Protein 4CN0 (pdb70)

Nearest PDB structures (foldseek):
  4cn0-assembly1_B  TM=1.011E+00  e=7.213E-15  Homo sapiens
  4cn0-assembly1_A  TM=1.003E+00  e=1.979E-12  Homo sapiens
  4cmz-assembly1_A  TM=9.171E-01  e=2.049E-07  Homo sapiens
  4cmz-assembly2_C-2  TM=9.035E-01  e=7.823E-07  Homo sapiens
  4cn0-assembly1_A  TM=1.012E+00  e=5.588E-14  Homo sapiens

B-factor: mean 56.83, std 22.35, range [27.18, 171.19]

Organism: Homo sapiens (NCBI:txid9606)

Foldseek 3Di:
DPPDDDDAFDDDDDADQWDWDDDDVGFIFTQDHDCVGCCCVRRVHDHGDTPPDDDDDPDPDDPVRVVVVCVVCVVDDDDDDDDDDDD/DDDDDFFDDDPDFDQWDWDDDDVDFIFIADHHPPGCCCVRGVHDGGDTDPDDDDDPDPDDPVVVVVVCVVCVVHDDDDDDDDDDDDDDPDDDD

Sequence (180 aa):
EATEVTLKTEVEAGASSGYSVTGGGDQGIFVKQVLKDSSAAKLFNLREGDQLLSTTVFFENIKYEDALKILQYSEPYKVQFKIRRQLPTEVTLKTEVEAGASGYSVTGGGDQGIFVKQVLKDSSAAKLFNLREGDQLLSTTTVFFENIKYEDALKILQYSSEPYKVQFKIRRQLPAPQDEEEWA

Radius of gyration: 18.06 Å; Cα contacts (8 Å, |Δi|>4): 455; chains: 2; bounding box: 42×46×64 Å

Structure (mmCIF, N/CA/C/O backbone):
data_4CN0
#
_entry.id   4CN0
#
_cell.length_a   81.730
_cell.length_b   81.730
_cell.length_c   65.310
_cell.angle_alpha   90.00
_cell.angle_beta   90.00
_cell.angle_gamma   120.00
#
_symmetry.space_group_name_H-M   'P 31 2 1'
#
loop_
_entity.id
_entity.type
_entity.pdbx_description
1 polymer 'PROTEIN AHNAK2'
2 non-polymer 'TETRAETHYLENE GLYCOL'
3 non-polymer 'POTASSIUM ION'
4 water water
#
loop_
_atom_site.group_PDB
_atom_site.id
_atom_site.type_symbol
_atom_site.label_atom_id
_atom_site.label_alt_id
_atom_site.label_comp_id
_atom_site.label_asym_id
_atom_site.label_entity_id
_atom_site.label_seq_id
_atom_site.pdbx_PDB_ins_code
_atom_site.Cartn_x
_atom_site.Cartn_y
_atom_site.Cartn_z
_atom_site.occupancy
_atom_site.B_iso_or_equiv
_atom_site.auth_seq_id
_atom_site.auth_comp_id
_atom_site.auth_asym_id
_atom_site.auth_atom_id
_atom_site.pdbx_PDB_model_num
ATOM 1 N N . GLU A 1 3 ? 29.041 -1.023 -19.605 1.00 125.61 109 GLU A N 1
ATOM 2 C CA . GLU A 1 3 ? 29.177 -0.765 -18.177 1.00 115.79 109 GLU A CA 1
ATOM 3 C C . GLU A 1 3 ? 30.596 -1.048 -17.700 1.00 109.64 109 GLU A C 1
ATOM 4 O O . GLU A 1 3 ? 30.816 -1.303 -16.516 1.00 110.94 109 GLU A O 1
ATOM 15 N N . ALA A 1 4 ? 31.559 -0.992 -18.616 1.00 114.5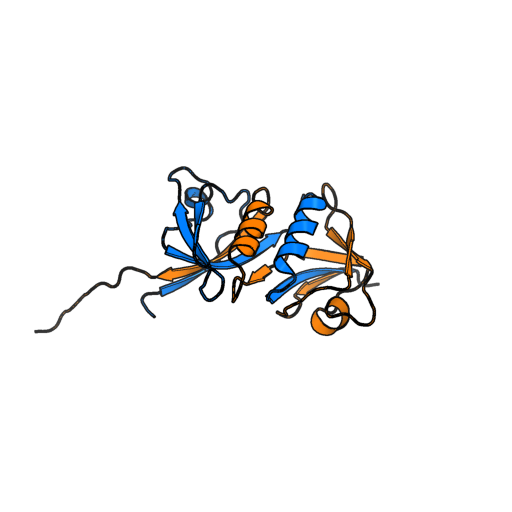4 110 ALA A N 1
ATOM 16 C CA . ALA A 1 4 ? 32.923 -1.395 -18.302 1.00 101.48 110 ALA A CA 1
ATOM 17 C C . ALA A 1 4 ? 33.922 -0.955 -19.388 1.00 97.80 110 ALA A C 1
ATOM 18 O O . ALA A 1 4 ? 33.518 -0.670 -20.514 1.00 117.71 110 ALA A O 1
ATOM 25 N N . THR A 1 5 ? 35.211 -0.865 -19.049 1.00 81.36 111 THR A N 1
ATOM 26 C CA . THR A 1 5 ? 35.662 -1.000 -17.663 1.00 76.71 111 THR A CA 1
ATOM 27 C C . THR A 1 5 ? 35.321 0.307 -16.951 1.00 73.20 111 THR A C 1
ATOM 28 O O . THR A 1 5 ? 35.432 1.390 -17.523 1.00 67.93 111 THR A O 1
ATOM 39 N N . GLU A 1 6 ? 34.869 0.175 -15.709 1.00 61.71 112 GLU A N 1
ATOM 40 C CA . GLU A 1 6 ? 34.245 1.266 -14.978 1.00 52.42 112 GLU A CA 1
ATOM 41 C C . GLU A 1 6 ? 34.564 1.115 -13.508 1.00 49.68 112 GLU A C 1
ATOM 42 O O . GLU A 1 6 ? 34.428 0.028 -12.973 1.00 47.75 112 GLU A O 1
ATOM 54 N N . VAL A 1 7 ? 34.971 2.191 -12.849 1.00 46.55 113 VAL A N 1
ATOM 55 C CA . VAL A 1 7 ? 35.279 2.103 -11.430 1.00 48.73 113 VAL A CA 1
ATOM 56 C C . VAL A 1 7 ? 34.416 3.086 -10.640 1.00 48.55 113 VAL A C 1
ATOM 57 O O . VAL A 1 7 ? 34.140 4.190 -11.091 1.00 41.49 113 VAL A O 1
ATOM 70 N N . THR A 1 8 ? 33.943 2.637 -9.486 1.00 46.06 114 THR A N 1
ATOM 71 C CA . THR A 1 8 ? 33.219 3.492 -8.557 1.00 46.65 114 THR A CA 1
ATOM 72 C C . THR A 1 8 ? 34.048 3.610 -7.289 1.00 51.79 114 THR A C 1
ATOM 73 O O . THR A 1 8 ? 34.312 2.612 -6.631 1.00 51.35 114 THR A O 1
ATOM 84 N N . LEU A 1 9 ? 34.467 4.828 -6.958 1.00 49.12 115 LEU A N 1
ATOM 85 C CA . LEU A 1 9 ? 35.380 5.041 -5.840 1.00 52.66 115 LEU A CA 1
ATOM 86 C C . LEU A 1 9 ? 34.999 6.252 -5.008 1.00 45.35 115 LEU A C 1
ATOM 87 O O . LEU A 1 9 ? 34.234 7.097 -5.453 1.00 40.76 115 LEU A O 1
ATOM 103 N N . LYS A 1 10 ? 35.551 6.338 -3.804 1.00 45.69 116 LYS A N 1
ATOM 104 C CA . LYS A 1 10 ? 35.459 7.561 -3.023 1.00 40.87 116 LYS A CA 1
ATOM 105 C C . LYS A 1 10 ? 36.812 8.260 -3.010 1.00 47.03 116 LYS A C 1
ATOM 106 O O . LYS A 1 10 ? 37.852 7.617 -2.941 1.00 45.94 116 LYS A O 1
ATOM 125 N N . THR A 1 11 ? 36.796 9.583 -3.099 1.00 42.38 117 THR A N 1
ATOM 126 C CA . THR A 1 11 ? 38.014 10.370 -2.933 1.00 40.31 117 THR A CA 1
ATOM 127 C C . THR A 1 11 ? 38.463 10.331 -1.488 1.00 42.13 117 THR A C 1
ATOM 128 O O . THR A 1 11 ? 37.731 9.853 -0.613 1.00 39.78 117 THR A O 1
ATOM 139 N N . GLU A 1 12 ? 39.660 10.845 -1.225 1.00 36.22 118 GLU A N 1
ATOM 140 C CA . GLU A 1 12 ? 40.063 11.127 0.139 1.00 38.01 118 GLU A CA 1
ATOM 141 C C . GLU A 1 12 ? 39.163 12.228 0.665 1.00 34.06 118 GLU A C 1
ATOM 142 O O . GLU A 1 12 ? 38.498 12.908 -0.111 1.00 35.81 118 GLU A O 1
ATOM 154 N N . VAL A 1 13 ? 39.146 12.404 1.985 1.00 35.22 119 VAL A N 1
ATOM 155 C CA . VAL A 1 13 ? 38.533 13.570 2.582 1.00 34.84 119 VAL A CA 1
ATOM 156 C C . VAL A 1 13 ? 39.544 14.700 2.524 1.00 35.59 119 VAL A C 1
ATOM 157 O O . VAL A 1 13 ? 40.624 14.605 3.126 1.00 36.39 119 VAL A O 1
ATOM 170 N N . GLU A 1 14 ? 39.208 15.740 1.771 1.00 34.00 120 GLU A N 1
ATOM 171 C CA . GLU A 1 14 ? 40.087 16.887 1.583 1.00 31.72 120 GLU A CA 1
ATOM 172 C C . GLU A 1 14 ? 39.244 18.134 1.595 1.00 31.11 120 GLU A C 1
ATOM 173 O O . GLU A 1 14 ? 38.027 18.062 1.423 1.00 35.32 120 GLU A O 1
ATOM 185 N N . ALA A 1 15 ? 39.886 19.280 1.790 1.00 32.12 121 ALA A N 1
ATOM 186 C CA . ALA A 1 15 ? 39.196 20.547 1.827 1.00 32.57 121 ALA A CA 1
ATOM 187 C C . ALA A 1 15 ? 39.444 21.366 0.575 1.00 32.35 121 ALA A C 1
ATOM 188 O O . ALA A 1 15 ? 40.437 21.165 -0.110 1.00 32.98 121 ALA A O 1
ATOM 195 N N . GLY A 1 16 ? 38.530 22.275 0.272 1.00 31.93 122 GLY A N 1
ATOM 196 C CA . GLY A 1 16 ? 38.804 23.269 -0.739 1.00 34.25 122 GLY A CA 1
ATOM 197 C C . GLY A 1 16 ? 38.694 22.784 -2.173 1.00 34.88 122 GLY A C 1
ATOM 198 O O . GLY A 1 16 ? 39.490 23.217 -2.999 1.00 35.03 122 GLY A O 1
ATOM 202 N N . ALA A 1 17 ? 37.727 21.917 -2.477 1.00 30.70 123 ALA A N 1
ATOM 203 C CA . ALA A 1 17 ? 37.518 21.458 -3.858 1.00 28.94 123 ALA A CA 1
ATOM 204 C C . ALA A 1 17 ? 37.107 22.624 -4.754 1.00 30.03 123 ALA A C 1
ATOM 205 O O . ALA A 1 17 ? 36.04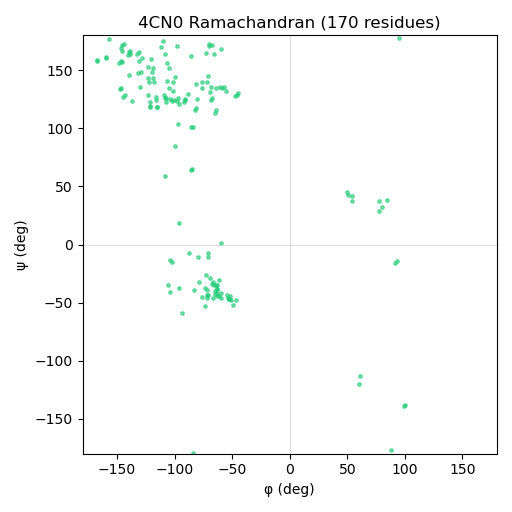8 23.210 -4.576 1.00 33.13 123 ALA A O 1
ATOM 212 N N . SER A 1 18 ? 37.942 22.952 -5.733 1.00 33.55 124 SER A N 1
ATOM 213 C CA A SER A 1 18 ? 37.646 24.041 -6.649 0.75 30.11 124 SER A CA 1
ATOM 214 C CA B SER A 1 18 ? 37.677 24.062 -6.629 0.25 30.68 124 SER A CA 1
ATOM 215 C C . SER A 1 18 ? 38.457 23.908 -7.943 1.00 32.03 124 SER A C 1
ATOM 216 O O . SER A 1 18 ? 39.318 23.045 -8.053 1.00 32.32 124 SER A O 1
ATOM 231 N N . GLY A 1 19 ? 38.151 24.751 -8.920 1.00 32.11 125 GLY A N 1
ATOM 232 C CA . GLY A 1 19 ? 38.844 24.720 -10.208 1.00 31.56 125 GLY A CA 1
ATOM 233 C C . GLY A 1 19 ? 38.326 23.633 -11.139 1.00 33.51 125 GLY A C 1
ATOM 234 O O . GLY A 1 19 ? 39.088 23.056 -11.919 1.00 34.34 125 GLY A O 1
ATOM 238 N N . TYR A 1 20 ? 37.027 23.341 -11.039 1.00 32.07 126 TYR A N 1
ATOM 239 C CA . TYR A 1 20 ? 36.386 22.356 -11.903 1.00 29.63 126 TYR A CA 1
ATOM 240 C C . TYR A 1 20 ? 34.966 22.811 -12.189 1.00 32.24 126 TYR A C 1
ATOM 241 O O . TYR A 1 20 ? 34.383 23.630 -11.442 1.00 28.98 126 TYR A O 1
ATOM 259 N N . SER A 1 21 ? 34.424 22.313 -13.293 1.00 28.84 127 SER A N 1
ATOM 260 C CA . SER A 1 21 ? 33.068 22.604 -13.699 1.00 30.00 127 SER A CA 1
ATOM 261 C C . SER A 1 21 ? 32.299 21.308 -13.790 1.00 30.16 127 SER A C 1
ATOM 262 O O . SER A 1 21 ? 32.883 20.226 -13.881 1.00 30.79 127 SER A O 1
ATOM 270 N N . VAL A 1 22 ? 30.983 21.423 -13.738 1.00 28.50 128 VAL A N 1
ATOM 271 C CA . VAL A 1 22 ? 30.115 20.275 -13.854 1.00 31.86 128 VAL A CA 1
ATOM 272 C C . VAL A 1 22 ? 29.057 20.517 -14.915 1.00 34.92 128 VAL A C 1
ATOM 273 O O . VAL A 1 22 ? 28.782 21.653 -15.320 1.00 31.99 128 VAL A O 1
ATOM 286 N N . THR A 1 23 ? 28.474 19.427 -15.386 1.00 33.05 129 THR A N 1
ATOM 287 C CA . THR A 1 23 ? 27.418 19.496 -16.366 1.00 32.52 129 THR A CA 1
ATOM 288 C C . THR A 1 23 ? 26.428 18.367 -16.102 1.00 38.97 129 THR A C 1
ATOM 289 O O . THR A 1 23 ? 26.675 17.512 -15.262 1.00 39.19 129 THR A O 1
ATOM 300 N N . GLY A 1 24 ? 25.302 18.382 -16.802 1.00 35.33 130 GLY A N 1
ATOM 301 C CA . GLY A 1 24 ? 24.318 17.326 -16.689 1.00 36.94 130 GLY A CA 1
ATOM 302 C C . GLY A 1 24 ? 23.191 17.738 -15.778 1.00 43.17 130 GLY A C 1
ATOM 303 O O . GLY A 1 24 ? 22.710 18.873 -15.829 1.00 42.53 130 GLY A O 1
ATOM 307 N N . GLY A 1 25 ? 22.757 16.801 -14.949 1.00 40.45 131 GLY A N 1
ATOM 308 C CA . GLY A 1 25 ? 21.740 17.079 -13.960 1.00 39.65 131 GLY A CA 1
ATOM 309 C C . GLY A 1 25 ? 20.338 16.883 -14.491 1.00 51.84 131 GLY A C 1
ATOM 310 O O . GLY A 1 25 ? 20.132 16.479 -15.643 1.00 49.62 131 GLY A O 1
ATOM 314 N N . GLY A 1 26 ? 19.368 17.183 -13.635 1.00 58.75 132 GLY A N 1
ATOM 315 C CA . GLY A 1 26 ? 17.975 16.971 -13.960 1.00 63.37 132 GLY A CA 1
ATOM 316 C C . GLY A 1 26 ? 17.719 15.502 -14.211 1.00 62.94 132 GLY A C 1
ATOM 317 O O . GLY A 1 26 ? 17.821 14.674 -13.313 1.00 63.33 132 GLY A O 1
ATOM 321 N N . ASP A 1 27 ? 17.394 15.169 -15.449 1.00 56.74 133 ASP A N 1
ATOM 322 C CA . ASP A 1 27 ? 17.126 13.784 -15.797 1.00 64.74 133 ASP A CA 1
ATOM 323 C C . ASP A 1 27 ? 18.433 13.000 -15.987 1.00 63.94 133 ASP A C 1
ATOM 324 O O . ASP A 1 27 ? 18.418 11.773 -16.054 1.00 65.99 133 ASP A O 1
ATOM 333 N N . GLN A 1 28 ? 19.559 13.712 -16.037 1.00 59.91 134 GLN A N 1
ATOM 334 C CA . GLN A 1 28 ? 20.877 13.083 -16.128 1.00 51.81 134 GLN A CA 1
ATOM 335 C C . GLN A 1 28 ? 21.672 13.215 -14.830 1.00 48.19 134 GLN A C 1
ATOM 336 O O . GLN A 1 28 ? 21.372 14.050 -13.975 1.00 50.98 134 GLN A O 1
ATOM 350 N N . GLY A 1 29 ? 22.710 12.395 -14.718 1.00 44.74 135 GLY A N 1
ATOM 351 C CA . GLY A 1 29 ? 23.640 12.475 -13.611 1.00 42.72 135 GLY A CA 1
ATOM 352 C C . GLY A 1 29 ? 24.449 13.751 -13.671 1.00 41.54 135 GLY A C 1
ATOM 353 O O . GLY A 1 29 ? 24.393 14.492 -14.657 1.00 42.28 135 GLY A O 1
ATOM 357 N N . ILE A 1 30 ? 25.205 14.011 -12.612 1.00 37.10 136 ILE A N 1
ATOM 358 C CA . ILE A 1 30 ? 26.092 15.163 -12.564 1.00 40.27 136 ILE A CA 1
ATOM 359 C C . ILE A 1 30 ? 27.503 14.708 -12.937 1.00 40.37 136 ILE A C 1
ATOM 360 O O . ILE A 1 30 ? 28.038 13.771 -12.343 1.00 39.68 136 ILE A O 1
ATOM 376 N N . PHE A 1 31 ? 28.091 15.372 -13.929 1.00 36.41 137 PHE A N 1
ATOM 377 C CA . PHE A 1 31 ? 29.408 15.004 -14.444 1.00 35.18 137 PHE A CA 1
ATOM 378 C C . PHE A 1 31 ? 30.396 16.156 -14.380 1.00 34.59 137 PHE A C 1
ATOM 379 O O . PHE A 1 31 ? 30.030 17.306 -14.602 1.00 35.87 137 PHE A O 1
ATOM 396 N N . VAL A 1 32 ? 31.649 15.834 -14.074 1.00 33.83 138 VAL A N 1
ATOM 397 C CA . VAL A 1 32 ? 32.751 16.781 -14.193 1.00 33.62 138 VAL A CA 1
ATOM 398 C C . VAL A 1 32 ? 32.984 17.075 -15.681 1.00 34.73 138 VAL A C 1
ATOM 399 O O . VAL A 1 32 ? 33.179 16.160 -16.485 1.00 35.27 138 VAL A O 1
ATOM 412 N N . LYS A 1 33 ? 32.934 18.354 -16.040 1.00 31.48 139 LYS A N 1
ATOM 413 C CA . LYS A 1 33 ? 33.086 18.794 -17.414 1.00 31.78 139 LYS A CA 1
ATOM 414 C C . LYS A 1 33 ? 34.539 19.144 -17.714 1.00 32.17 139 LYS A C 1
ATOM 415 O O . LYS A 1 33 ? 35.151 18.538 -18.608 1.00 35.56 139 LYS A O 1
ATOM 434 N N . GLN A 1 34 ? 35.086 20.102 -16.968 1.00 31.26 140 GLN A N 1
ATOM 435 C CA . GLN A 1 34 ? 36.503 20.444 -17.048 1.00 29.65 140 GLN A CA 1
ATOM 436 C C . GLN A 1 34 ? 37.174 20.518 -15.685 1.00 34.03 140 GLN A C 1
ATOM 437 O O . GLN A 1 34 ? 36.524 20.731 -14.668 1.00 30.32 140 GLN A O 1
ATOM 451 N N . VAL A 1 35 ? 38.493 20.358 -15.699 1.00 33.84 141 VAL A N 1
ATOM 452 C CA . VAL A 1 35 ? 39.319 20.479 -14.494 1.00 34.09 141 VAL A CA 1
ATOM 453 C C . VAL A 1 35 ? 40.559 21.271 -14.836 1.00 36.77 141 VAL A C 1
ATOM 454 O O . VAL A 1 35 ? 41.299 20.901 -15.758 1.00 35.08 141 VAL A O 1
ATOM 467 N N . LEU A 1 36 ? 40.802 22.364 -14.117 1.00 32.35 142 LEU A N 1
ATOM 468 C CA . LEU A 1 36 ? 42.029 23.138 -14.284 1.00 31.89 142 LEU A CA 1
ATOM 469 C C . LEU A 1 36 ? 43.227 22.356 -13.790 1.00 35.16 142 LEU A C 1
ATOM 470 O O . LEU A 1 36 ? 43.190 21.742 -12.715 1.00 33.79 142 LEU A O 1
ATOM 486 N N . LYS A 1 37 ? 44.291 22.380 -14.581 1.00 34.30 143 LYS A N 1
ATOM 487 C CA . LYS A 1 37 ? 45.461 21.562 -14.316 1.00 38.51 143 LYS A CA 1
ATOM 488 C C . LYS A 1 37 ? 46.017 21.769 -12.911 1.00 40.43 143 LYS A C 1
ATOM 489 O O . LYS A 1 37 ? 46.374 20.806 -12.251 1.00 42.28 143 LYS A O 1
ATOM 508 N N . ASP A 1 38 ? 46.112 23.006 -12.445 1.00 37.41 144 ASP A N 1
ATOM 509 C CA . ASP A 1 38 ? 46.817 23.212 -11.172 1.00 46.34 144 ASP A CA 1
ATOM 510 C C . ASP A 1 38 ? 45.863 23.268 -9.972 1.00 45.20 144 ASP A C 1
ATOM 511 O O . ASP A 1 38 ? 46.243 23.721 -8.887 1.00 43.13 144 ASP A O 1
ATOM 520 N N . SER A 1 39 ? 44.649 22.767 -10.160 1.00 34.49 145 SER A N 1
ATOM 521 C CA . SER A 1 39 ? 43.575 22.960 -9.179 1.00 34.51 145 SER A CA 1
ATOM 522 C C . SER A 1 39 ? 43.594 21.914 -8.079 1.00 34.35 145 SER A C 1
ATOM 523 O O . SER A 1 39 ? 44.205 20.848 -8.211 1.00 33.90 145 SER A O 1
ATOM 531 N N . SER A 1 40 ? 42.915 22.215 -6.974 1.00 32.52 146 SER A N 1
ATOM 532 C CA . SER A 1 40 ? 42.762 21.240 -5.909 1.00 35.44 146 SER A CA 1
ATOM 533 C C . SER A 1 40 ? 41.958 20.058 -6.424 1.00 30.33 146 SER A C 1
ATOM 534 O O . SER A 1 40 ? 42.173 18.914 -6.026 1.00 33.92 146 SER A O 1
ATOM 542 N N . ALA A 1 41 ? 41.015 20.348 -7.302 1.00 31.33 147 ALA A N 1
ATOM 543 C CA . ALA A 1 41 ? 40.210 19.303 -7.917 1.00 31.18 147 ALA A CA 1
ATOM 544 C C . ALA A 1 41 ? 41.112 18.242 -8.543 1.00 36.25 147 ALA A C 1
ATOM 545 O O . ALA A 1 41 ? 40.898 17.051 -8.349 1.00 36.93 147 ALA A O 1
ATOM 552 N N . ALA A 1 42 ? 42.113 18.693 -9.290 1.00 33.38 148 ALA A N 1
ATOM 553 C CA . ALA A 1 42 ? 43.064 17.800 -9.958 1.00 38.00 148 ALA A CA 1
ATOM 554 C C . ALA A 1 42 ? 44.042 17.173 -8.966 1.00 43.51 148 ALA A C 1
ATOM 555 O O . ALA A 1 42 ? 44.203 15.953 -8.913 1.00 42.02 148 ALA A O 1
ATOM 562 N N . LYS A 1 43 ? 44.691 18.023 -8.182 1.00 36.18 149 LYS A N 1
ATOM 563 C CA . LYS A 1 43 ? 45.831 17.591 -7.378 1.00 41.08 149 LYS A CA 1
ATOM 564 C C . LYS A 1 43 ? 45.455 16.840 -6.096 1.00 46.14 149 LYS A C 1
ATOM 565 O O . LYS A 1 43 ? 46.192 15.948 -5.673 1.00 47.64 149 LYS A O 1
ATOM 584 N N . LEU A 1 44 ? 44.325 17.182 -5.478 1.00 39.68 150 LEU A N 1
ATOM 585 C CA . LEU A 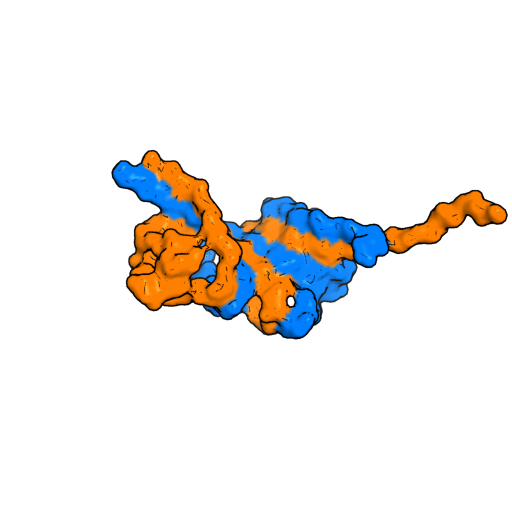1 44 ? 43.932 16.554 -4.200 1.00 40.62 150 LEU A CA 1
ATOM 586 C C . LEU A 1 44 ? 42.796 15.543 -4.329 1.00 40.16 150 LEU A C 1
ATOM 587 O O . LEU A 1 44 ? 42.769 14.540 -3.611 1.00 43.13 150 LEU A O 1
ATOM 603 N N . PHE A 1 45 ? 41.855 15.803 -5.233 1.00 38.12 151 PHE A N 1
ATOM 604 C CA . PHE A 1 45 ? 40.701 14.930 -5.393 1.00 34.21 151 PHE A CA 1
ATOM 605 C C . PHE A 1 45 ? 40.806 14.001 -6.605 1.00 39.77 151 PHE A C 1
ATOM 606 O O . PHE A 1 45 ? 40.048 13.038 -6.703 1.00 40.47 151 PHE A O 1
ATOM 623 N N . ASN A 1 46 ? 41.739 14.299 -7.515 1.00 34.88 152 ASN A N 1
ATOM 624 C CA . ASN A 1 46 ? 41.892 13.574 -8.773 1.00 37.77 152 ASN A CA 1
ATOM 625 C C . ASN A 1 46 ? 40.557 13.453 -9.487 1.00 39.00 152 ASN A C 1
ATOM 626 O O . ASN A 1 46 ? 40.192 12.390 -9.987 1.00 44.23 152 ASN A O 1
ATOM 637 N N . LEU A 1 47 ? 39.824 14.554 -9.531 1.00 36.71 153 LEU A N 1
ATOM 638 C CA . LEU A 1 47 ? 38.653 14.627 -10.391 1.00 36.46 153 LEU A CA 1
ATOM 639 C C . LEU A 1 47 ? 39.141 14.702 -11.828 1.00 39.41 153 LEU A C 1
ATOM 640 O O . LEU A 1 47 ? 40.137 15.375 -12.126 1.00 40.86 153 LEU A O 1
ATOM 656 N N . ARG A 1 48 ? 38.446 14.000 -12.716 1.00 36.12 154 ARG A N 1
ATOM 657 C CA . ARG A 1 48 ? 38.806 13.970 -14.127 1.00 35.37 154 ARG A CA 1
ATOM 658 C C . ARG A 1 48 ? 37.604 14.278 -14.997 1.00 31.43 154 ARG A C 1
ATOM 659 O O . ARG A 1 48 ? 36.474 13.963 -14.611 1.00 34.59 154 ARG A O 1
ATOM 680 N N . GLU A 1 49 ? 37.850 14.912 -16.147 1.00 36.20 155 GLU A N 1
ATOM 681 C CA . GLU A 1 49 ? 36.810 15.120 -17.151 1.00 37.23 155 GLU A CA 1
ATOM 682 C C . GLU A 1 49 ? 36.029 13.842 -17.358 1.00 39.03 155 GLU A C 1
ATOM 683 O O . GLU A 1 49 ? 36.612 12.766 -17.551 1.00 40.23 155 GLU A O 1
ATOM 695 N N . GLY A 1 50 ? 34.708 13.949 -17.284 1.00 42.60 156 GLY A N 1
ATOM 696 C CA . GLY A 1 50 ? 33.847 12.809 -17.520 1.00 40.98 156 GLY A CA 1
ATOM 697 C C . GLY A 1 50 ? 33.442 12.015 -16.303 1.00 41.99 156 GLY A C 1
ATOM 698 O O . GLY A 1 50 ? 32.530 11.205 -16.388 1.00 39.31 156 GLY A O 1
ATOM 702 N N . ASP A 1 51 ? 34.109 12.230 -15.173 1.00 35.40 157 ASP A N 1
ATOM 703 C CA . ASP A 1 51 ? 33.714 11.591 -13.918 1.00 37.55 157 ASP A CA 1
ATOM 704 C C . ASP A 1 51 ? 32.272 11.920 -13.574 1.00 38.50 157 ASP A C 1
ATOM 705 O O . ASP A 1 51 ? 31.859 13.075 -13.705 1.00 38.80 157 ASP A O 1
ATOM 714 N N . GLN A 1 52 ? 31.504 10.921 -13.148 1.00 34.61 158 GLN A N 1
ATOM 715 C CA . GLN A 1 52 ? 30.178 11.177 -12.582 1.00 35.76 158 GLN A CA 1
ATOM 716 C C . GLN A 1 52 ? 30.301 11.350 -11.079 1.00 33.39 158 GLN A C 1
ATOM 717 O O . GLN A 1 52 ? 30.860 10.489 -10.393 1.00 38.96 158 GLN A O 1
ATOM 731 N N . LEU A 1 53 ? 29.807 12.478 -10.572 1.00 34.57 159 LEU A N 1
ATOM 732 C CA . LEU A 1 53 ? 29.725 12.703 -9.135 1.00 33.24 159 LEU A CA 1
ATOM 733 C C . LEU A 1 53 ? 28.443 12.043 -8.638 1.00 34.37 159 LEU A C 1
ATOM 734 O O . LEU A 1 53 ? 27.340 12.569 -8.826 1.00 36.04 159 LEU A O 1
ATOM 750 N N . LEU A 1 54 ? 28.580 10.869 -8.042 1.00 36.93 160 LEU A N 1
ATOM 751 C CA . LEU A 1 54 ? 27.416 10.157 -7.519 1.00 40.55 160 LEU A CA 1
ATOM 752 C C . LEU A 1 54 ? 26.885 10.818 -6.249 1.00 41.42 160 LEU A C 1
ATOM 753 O O . LEU A 1 54 ? 25.670 10.899 -6.029 1.00 37.24 160 LEU A O 1
ATOM 769 N N . SER A 1 55 ? 27.804 11.297 -5.422 1.00 35.77 161 SER A N 1
ATOM 770 C CA . SER A 1 55 ? 27.445 11.958 -4.188 1.00 33.38 161 SER A CA 1
ATOM 771 C C . SER A 1 55 ? 28.582 12.838 -3.688 1.00 36.74 161 SER A C 1
ATOM 772 O O . SER A 1 55 ? 29.737 12.682 -4.089 1.00 34.42 161 SER A O 1
ATOM 780 N N . THR A 1 56 ? 28.231 13.770 -2.810 1.00 35.31 162 THR A N 1
ATOM 781 C CA . THR A 1 56 ? 29.218 14.516 -2.057 1.00 30.99 162 THR A CA 1
ATOM 782 C C . THR A 1 56 ? 28.836 14.473 -0.599 1.00 35.82 162 THR A C 1
ATOM 783 O O . THR A 1 56 ? 27.667 14.627 -0.258 1.00 35.31 162 THR A O 1
ATOM 794 N N . THR A 1 57 ? 29.836 14.231 0.239 1.00 35.31 163 THR A N 1
ATOM 795 C CA . THR A 1 57 ? 29.692 14.291 1.671 1.00 30.49 163 THR A CA 1
ATOM 796 C C . THR A 1 57 ? 30.400 15.545 2.147 1.00 38.21 163 THR A C 1
ATOM 797 O O . THR A 1 57 ? 31.585 15.721 1.878 1.00 37.72 163 THR A O 1
ATOM 808 N N . VAL A 1 58 ? 29.666 16.410 2.837 1.00 35.67 164 VAL A N 1
ATOM 809 C CA . VAL A 1 58 ? 30.216 17.639 3.379 1.00 33.36 164 VAL A CA 1
ATOM 810 C C . VAL A 1 58 ? 30.338 17.491 4.876 1.00 34.93 164 VAL A C 1
ATOM 811 O O . VAL A 1 58 ? 29.367 17.154 5.539 1.00 33.72 164 VAL A O 1
ATOM 824 N N . PHE A 1 59 ? 31.535 17.730 5.404 1.00 35.17 165 PHE A N 1
ATOM 825 C CA . PHE A 1 59 ? 31.775 17.615 6.842 1.00 37.29 165 PHE A CA 1
ATOM 826 C C . PHE A 1 59 ? 31.547 18.952 7.519 1.00 30.99 165 PHE A C 1
ATOM 827 O O . PHE A 1 59 ? 32.130 19.955 7.120 1.00 32.96 165 PHE A O 1
ATOM 844 N N . PHE A 1 60 ? 30.661 18.961 8.515 1.00 33.33 166 PHE A N 1
ATOM 845 C CA . PHE A 1 60 ? 30.257 20.200 9.184 1.00 32.96 166 PHE A CA 1
ATOM 846 C C . PHE A 1 60 ? 31.251 20.518 10.301 1.00 36.12 166 PHE A C 1
ATOM 847 O O . PHE A 1 60 ? 30.925 20.532 11.496 1.00 36.81 166 PHE A O 1
ATOM 864 N N . GLU A 1 61 ? 32.479 20.769 9.875 1.00 33.26 167 GLU A N 1
ATOM 865 C CA . GLU A 1 61 ? 33.603 21.035 10.765 1.00 34.84 167 GLU A CA 1
ATOM 866 C C . GLU A 1 61 ? 34.157 22.406 10.415 1.00 37.83 167 GLU A C 1
ATOM 867 O O . GLU A 1 61 ? 34.509 22.657 9.261 1.00 36.90 167 GLU A O 1
ATOM 879 N N . ASN A 1 62 ? 34.203 23.299 11.396 1.00 34.33 168 ASN A N 1
ATOM 880 C CA . ASN A 1 62 ? 34.604 24.681 11.164 1.00 37.11 168 ASN A CA 1
ATOM 881 C C . ASN A 1 62 ? 33.824 25.305 9.995 1.00 35.74 168 ASN A C 1
ATOM 882 O O . ASN A 1 62 ? 34.394 26.027 9.169 1.00 38.95 168 ASN A O 1
ATOM 893 N N . ILE A 1 63 ? 32.522 25.035 9.950 1.00 37.17 169 ILE A N 1
ATOM 894 C CA . ILE A 1 63 ? 31.692 25.486 8.834 1.00 40.05 169 ILE A CA 1
ATOM 895 C C . ILE A 1 63 ? 30.851 26.665 9.295 1.00 46.55 169 ILE A C 1
ATOM 896 O O . ILE A 1 63 ? 30.298 26.651 10.397 1.00 41.83 169 ILE A O 1
ATOM 912 N N . LYS A 1 64 ? 30.797 27.703 8.465 1.00 43.06 170 LYS A N 1
ATOM 913 C CA . LYS A 1 64 ? 29.913 28.837 8.731 1.00 44.01 170 LYS A CA 1
ATOM 914 C C . LYS A 1 64 ? 28.485 28.355 8.762 1.00 38.65 170 LYS A C 1
ATOM 915 O O . LYS A 1 64 ? 28.066 27.566 7.909 1.00 40.13 170 LYS A O 1
ATOM 934 N N . TYR A 1 65 ? 27.735 28.826 9.752 1.00 39.46 171 TYR A N 1
ATOM 935 C CA . TYR A 1 65 ? 26.331 28.463 9.884 1.00 38.89 171 TYR A CA 1
ATOM 936 C C . TYR A 1 65 ? 25.580 28.681 8.574 1.00 39.37 171 TYR A C 1
ATOM 937 O O . TYR A 1 65 ? 24.851 27.812 8.105 1.00 41.81 171 TYR A O 1
ATOM 955 N N . GLU A 1 66 ? 25.784 29.843 7.973 1.00 42.45 172 GLU A N 1
ATOM 956 C CA . GLU A 1 66 ? 25.056 30.207 6.767 1.00 43.04 172 GLU A CA 1
ATOM 957 C C . GLU A 1 66 ? 25.353 29.263 5.592 1.00 40.76 172 GLU A C 1
ATOM 958 O O . GLU A 1 66 ? 24.469 28.979 4.779 1.00 41.13 172 GLU A O 1
ATOM 970 N N . ASP A 1 67 ? 26.586 28.781 5.521 1.00 41.19 173 ASP A N 1
ATOM 971 C CA . ASP A 1 67 ? 26.998 27.852 4.478 1.00 35.81 173 ASP A CA 1
ATOM 972 C C . ASP A 1 67 ? 26.376 26.477 4.721 1.00 40.31 173 ASP A C 1
ATOM 973 O O . ASP A 1 67 ? 25.861 25.862 3.796 1.00 37.76 173 ASP A O 1
ATOM 982 N N . ALA A 1 68 ? 26.395 26.011 5.971 1.00 38.17 174 ALA A N 1
ATOM 983 C CA . ALA A 1 68 ? 25.757 24.748 6.315 1.00 38.64 174 ALA A CA 1
ATOM 984 C C . ALA A 1 68 ? 24.272 24.818 5.999 1.00 37.31 174 ALA A C 1
ATOM 985 O O . ALA A 1 68 ? 23.693 23.883 5.449 1.00 40.76 174 ALA A O 1
ATOM 992 N N . LEU A 1 69 ? 23.663 25.950 6.320 1.00 42.26 175 LEU A N 1
ATOM 993 C CA . LEU A 1 69 ? 22.239 26.129 6.136 1.00 41.44 175 LEU A CA 1
ATOM 994 C C . LEU A 1 69 ? 21.882 26.037 4.645 1.00 39.16 175 LEU A C 1
ATOM 995 O O . LEU A 1 69 ? 20.942 25.356 4.264 1.00 42.62 175 LEU A O 1
ATOM 1011 N N . LYS A 1 70 ? 22.674 26.692 3.810 1.00 40.76 176 LYS A N 1
ATOM 1012 C CA . LYS A 1 70 ? 22.408 26.717 2.379 1.00 40.25 176 LYS A CA 1
ATOM 1013 C C . LYS A 1 70 ? 22.609 25.332 1.775 1.00 39.02 176 LYS A C 1
ATOM 1014 O O . LYS A 1 70 ? 21.897 24.932 0.864 1.00 42.64 176 LYS A O 1
ATOM 1033 N N . ILE A 1 71 ? 23.559 24.576 2.305 1.00 36.00 177 ILE A N 1
ATOM 1034 C CA . ILE A 1 71 ? 23.745 23.213 1.834 1.00 36.82 177 ILE A CA 1
ATOM 1035 C C . ILE A 1 71 ? 22.513 22.361 2.164 1.00 42.03 177 ILE A C 1
ATOM 1036 O O . ILE A 1 71 ? 22.039 21.594 1.328 1.00 40.54 177 ILE A O 1
ATOM 1052 N N . LEU A 1 72 ? 21.976 22.513 3.368 1.00 36.62 178 LEU A N 1
ATOM 1053 C CA . LEU A 1 72 ? 20.768 21.786 3.752 1.00 37.48 178 LEU A CA 1
ATOM 1054 C C . LEU A 1 72 ? 19.568 22.221 2.905 1.00 42.11 178 LEU A C 1
ATOM 1055 O O . LEU A 1 72 ? 18.756 21.397 2.478 1.00 47.83 178 LEU A O 1
ATOM 1071 N N . GLN A 1 73 ? 19.470 23.516 2.639 1.00 41.11 179 GLN A N 1
ATOM 1072 C CA . GLN A 1 73 ? 18.351 24.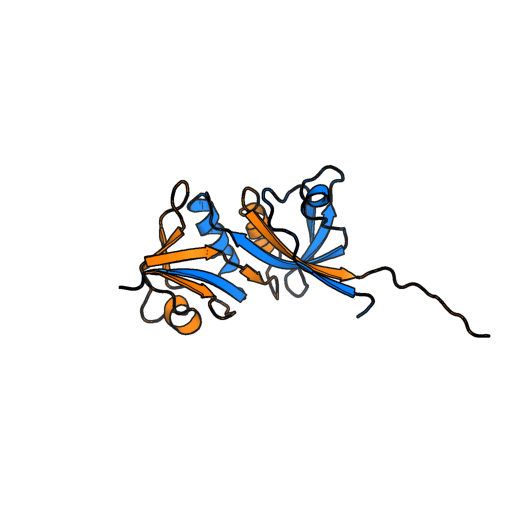046 1.875 1.00 42.01 179 GLN A CA 1
ATOM 1073 C C . GLN A 1 73 ? 18.365 23.556 0.417 1.00 45.30 179 GLN A C 1
ATOM 1074 O O . GLN A 1 73 ? 17.341 23.084 -0.100 1.00 46.30 179 GLN A O 1
ATOM 1088 N N . TYR A 1 74 ? 19.521 23.616 -0.230 1.00 42.54 180 TYR A N 1
ATOM 1089 C CA . TYR A 1 74 ? 19.621 23.213 -1.630 1.00 43.30 180 TYR A CA 1
ATOM 1090 C C . TYR A 1 74 ? 19.531 21.698 -1.798 1.00 49.26 180 TYR A C 1
ATOM 1091 O O . TYR A 1 74 ? 19.092 21.218 -2.845 1.00 46.53 180 TYR A O 1
ATOM 1109 N N . SER A 1 75 ? 19.905 20.941 -0.769 1.00 44.51 181 SER A N 1
ATOM 1110 C CA . SER A 1 75 ? 19.811 19.485 -0.837 1.00 41.80 181 SER A CA 1
ATOM 1111 C C . SER A 1 75 ? 18.441 18.952 -0.408 1.00 45.27 181 SER A C 1
ATOM 1112 O O . SER A 1 75 ? 18.169 17.754 -0.536 1.00 47.29 181 SER A O 1
ATOM 1120 N N . GLU A 1 76 ? 17.582 19.837 0.095 1.00 45.19 182 GLU A N 1
ATOM 1121 C CA . GLU A 1 76 ? 16.362 19.419 0.776 1.00 48.82 182 GLU A CA 1
ATOM 1122 C C . GLU A 1 76 ? 15.492 18.464 -0.053 1.00 50.90 182 GLU A C 1
ATOM 1123 O O . GLU A 1 76 ? 15.041 17.454 0.467 1.00 47.34 182 GLU A O 1
ATOM 1135 N N . PRO A 1 77 ? 15.265 18.757 -1.348 1.00 50.29 183 PRO A N 1
ATOM 1136 C CA . PRO A 1 77 ? 14.369 17.882 -2.116 1.00 54.70 183 PRO A CA 1
ATOM 1137 C C . PRO A 1 77 ? 14.926 16.493 -2.435 1.00 53.43 183 PRO A C 1
ATOM 1138 O O . PRO A 1 77 ? 14.167 15.634 -2.874 1.00 56.38 183 PRO A O 1
ATOM 1149 N N . TYR A 1 78 ? 16.216 16.267 -2.204 1.00 45.95 184 TYR A N 1
ATOM 1150 C CA . TYR A 1 78 ? 16.887 15.092 -2.747 1.00 49.86 184 TYR A CA 1
ATOM 1151 C C . TYR A 1 78 ? 17.268 14.067 -1.682 1.00 49.69 184 TYR A C 1
ATOM 1152 O O . TYR A 1 78 ? 17.096 14.318 -0.493 1.00 49.35 184 TYR A O 1
ATOM 1170 N N . LYS A 1 79 ? 17.790 12.916 -2.110 1.00 47.63 185 LYS A N 1
ATOM 1171 C CA . LYS A 1 79 ? 18.202 11.883 -1.166 1.00 51.25 185 LYS A CA 1
ATOM 1172 C C . LYS A 1 79 ? 19.425 12.365 -0.400 1.00 44.16 185 LYS A C 1
ATOM 1173 O O . LYS A 1 79 ? 20.383 12.860 -0.997 1.00 42.96 185 LYS A O 1
ATOM 1192 N N . VAL A 1 80 ? 19.377 12.241 0.922 1.00 47.15 186 VAL A N 1
ATOM 1193 C CA . VAL A 1 80 ? 20.527 12.588 1.745 1.00 41.04 186 VAL A CA 1
ATOM 1194 C C . VAL A 1 80 ? 20.707 11.565 2.862 1.00 43.24 186 VAL A C 1
ATOM 1195 O O . VAL A 1 80 ? 19.837 10.733 3.114 1.00 44.02 186 VAL A O 1
ATOM 1208 N N . GLN A 1 81 ? 21.873 11.620 3.491 1.00 41.63 187 GLN A N 1
ATOM 1209 C CA . GLN A 1 81 ? 22.185 10.794 4.646 1.00 43.55 187 GLN A CA 1
ATOM 1210 C C . GLN A 1 81 ? 23.020 11.621 5.612 1.00 41.51 187 GLN A C 1
ATOM 1211 O O . GLN A 1 81 ? 24.006 12.235 5.220 1.00 40.90 187 GLN A O 1
ATOM 1225 N N . PHE A 1 82 ? 22.600 11.655 6.868 1.00 37.98 188 PHE A N 1
ATOM 1226 C CA . PHE A 1 82 ? 23.308 12.386 7.903 1.00 42.57 188 PHE A CA 1
ATOM 1227 C C . PHE A 1 82 ? 24.138 11.431 8.750 1.00 46.62 188 PHE A C 1
ATOM 1228 O O . PHE A 1 82 ? 23.689 10.330 9.078 1.00 44.79 188 PHE A O 1
ATOM 1245 N N . LYS A 1 83 ? 25.348 11.858 9.101 1.00 41.12 189 LYS A N 1
ATOM 1246 C CA . LYS A 1 83 ? 26.091 11.236 10.195 1.00 40.88 189 LYS A CA 1
ATOM 1247 C C . LYS A 1 83 ? 25.946 12.124 11.415 1.00 46.36 189 LYS A C 1
ATOM 1248 O O . LYS A 1 83 ? 26.249 13.321 11.358 1.00 39.96 189 LYS A O 1
ATOM 1267 N N . ILE A 1 84 ? 25.461 11.551 12.510 1.00 41.23 190 ILE A N 1
ATOM 1268 C CA . ILE A 1 84 ? 25.145 12.338 13.692 1.00 44.62 190 ILE A CA 1
ATOM 1269 C C . ILE A 1 84 ? 25.889 11.839 14.921 1.00 46.10 190 ILE A C 1
ATOM 1270 O O . ILE A 1 84 ? 26.252 10.668 15.016 1.00 47.24 190 ILE A O 1
ATOM 1286 N N . ARG A 1 85 ? 26.127 12.754 15.847 1.00 45.25 191 ARG A N 1
ATOM 1287 C CA . ARG A 1 85 ? 26.674 12.406 17.146 1.00 43.72 191 ARG A CA 1
ATOM 1288 C C . ARG A 1 85 ? 25.625 12.764 18.181 1.00 44.51 191 ARG A C 1
ATOM 1289 O O . ARG A 1 85 ? 25.146 13.904 18.239 1.00 42.97 191 ARG A O 1
ATOM 1310 N N . ARG A 1 86 ? 25.253 11.769 18.980 1.00 49.92 192 ARG A N 1
ATOM 1311 C CA . ARG A 1 86 ? 24.149 11.883 19.924 1.00 46.33 192 ARG A CA 1
ATOM 1312 C C . ARG A 1 86 ? 24.622 11.574 21.337 1.00 57.01 192 ARG A C 1
ATOM 1313 O O . ARG A 1 86 ? 25.256 10.546 21.567 1.00 51.82 192 ARG A O 1
ATOM 1334 N N . GLN A 1 87 ? 24.328 12.475 22.274 1.00 49.81 193 GLN A N 1
ATOM 1335 C CA . GLN A 1 87 ? 24.689 12.271 23.678 1.00 60.13 193 GLN A CA 1
ATOM 1336 C C . GLN A 1 87 ? 23.741 11.275 24.324 1.00 68.63 193 GLN A C 1
ATOM 1337 O O . GLN A 1 87 ? 22.522 11.361 24.145 1.00 67.48 193 GLN A O 1
ATOM 1351 N N . LEU A 1 88 ? 24.311 10.334 25.072 1.00 77.84 194 LEU A N 1
ATOM 1352 C CA . LEU A 1 88 ? 23.541 9.360 25.836 1.00 88.02 194 LEU A CA 1
ATOM 1353 C C . LEU A 1 88 ? 23.385 9.846 27.282 1.00 95.01 194 LEU A C 1
ATOM 1354 O O . LEU A 1 88 ? 24.385 10.075 27.964 1.00 90.37 194 LEU A O 1
ATOM 1370 N N . PRO A 1 89 ? 22.132 10.020 27.751 1.00 101.89 195 PRO A N 1
ATOM 1371 C CA . PRO A 1 89 ? 21.931 10.519 29.113 1.00 105.29 195 PRO A CA 1
ATOM 1372 C C . PRO A 1 89 ? 21.811 9.397 30.140 1.00 100.68 195 PRO A C 1
ATOM 1373 O O . PRO A 1 89 ? 22.679 8.525 30.191 1.00 100.16 195 PRO A O 1
ATOM 1384 N N . THR B 1 5 ? 27.997 7.596 26.994 1.00 87.31 111 THR B N 1
ATOM 1385 C CA . THR B 1 5 ? 28.312 9.019 27.040 1.00 80.48 111 THR B CA 1
ATOM 1386 C C . THR B 1 5 ? 27.902 9.718 25.751 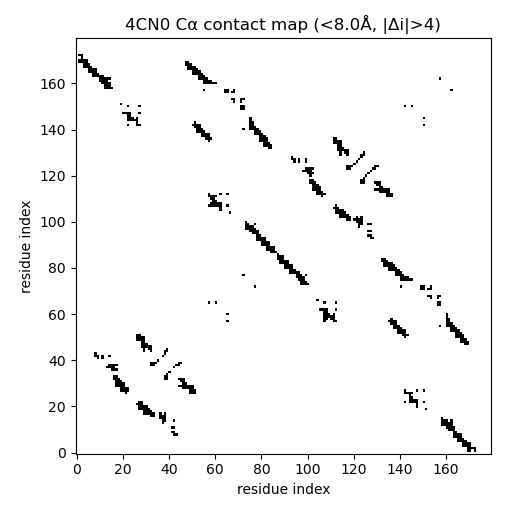1.00 79.00 111 THR B C 1
ATOM 1387 O O . THR B 1 5 ? 27.347 10.812 25.787 1.00 66.84 111 THR B O 1
ATOM 1397 N N . GLU B 1 6 ? 28.192 9.080 24.621 1.00 74.54 112 GLU B N 1
ATOM 1398 C CA . GLU B 1 6 ? 27.772 9.582 23.316 1.00 72.44 112 GLU B CA 1
ATOM 1399 C C . GLU B 1 6 ? 27.967 8.500 22.267 1.00 65.58 112 GLU B C 1
ATOM 1400 O O . GLU B 1 6 ? 28.765 7.582 22.446 1.00 60.99 112 GLU B O 1
ATOM 1412 N N . VAL B 1 7 ? 27.231 8.618 21.170 1.00 64.04 113 VAL B N 1
ATOM 1413 C CA . VAL B 1 7 ? 27.275 7.623 20.112 1.00 60.22 113 VAL B CA 1
ATOM 1414 C C . VAL B 1 7 ? 27.242 8.315 18.756 1.00 53.30 113 VAL B C 1
ATOM 1415 O O . VAL B 1 7 ? 26.611 9.357 18.607 1.00 52.07 113 VAL B O 1
ATOM 1428 N N . THR B 1 8 ? 27.942 7.737 17.787 1.00 52.64 114 THR B N 1
ATOM 1429 C CA . THR B 1 8 ? 27.929 8.240 16.415 1.00 50.46 114 THR B CA 1
ATOM 1430 C C . THR B 1 8 ? 27.161 7.262 15.551 1.00 54.22 114 THR B C 1
ATOM 1431 O O . THR B 1 8 ? 27.434 6.067 15.584 1.00 56.48 114 THR B O 1
ATOM 1442 N N . LEU B 1 9 ? 26.187 7.760 14.793 1.00 53.25 115 LEU B N 1
ATOM 1443 C CA . LEU B 1 9 ? 25.450 6.903 13.871 1.00 52.20 115 LEU B CA 1
ATOM 1444 C C . LEU B 1 9 ? 25.083 7.609 12.578 1.00 49.93 115 LEU B C 1
ATOM 1445 O O . LEU B 1 9 ? 25.290 8.812 12.428 1.00 46.31 115 LEU B O 1
ATOM 1461 N N . LYS B 1 10 ? 24.542 6.830 11.650 1.00 50.58 116 LYS B N 1
ATOM 1462 C CA . LYS B 1 10 ? 24.116 7.327 10.350 1.00 50.27 116 LYS B CA 1
ATOM 1463 C C . LYS B 1 10 ? 22.627 7.118 10.190 1.00 50.72 116 LYS B C 1
ATOM 1464 O O . LYS B 1 10 ? 22.091 6.081 10.578 1.00 55.83 116 LYS B O 1
ATOM 1483 N N . THR B 1 11 ? 21.957 8.104 9.614 1.00 46.60 117 THR B N 1
ATOM 1484 C CA . THR B 1 11 ? 20.564 7.950 9.248 1.00 50.12 117 THR B CA 1
ATOM 1485 C C . THR B 1 11 ? 20.462 6.987 8.076 1.00 52.38 117 THR B C 1
ATOM 1486 O O . THR B 1 11 ? 21.474 6.576 7.499 1.00 48.55 117 THR B O 1
ATOM 1497 N N . GLU B 1 12 ? 19.234 6.630 7.731 1.00 49.25 118 GLU B N 1
ATOM 1498 C CA . GLU B 1 12 ? 18.968 5.941 6.482 1.00 53.15 118 GLU B CA 1
ATOM 1499 C C . GLU B 1 12 ? 19.126 6.962 5.362 1.00 51.21 118 GLU B C 1
ATOM 1500 O O . GLU B 1 12 ? 19.181 8.167 5.622 1.00 46.30 118 GLU B O 1
ATOM 1512 N N . VAL B 1 13 ? 19.238 6.479 4.129 1.00 49.80 119 VAL B N 1
ATOM 1513 C CA . VAL B 1 13 ? 19.178 7.348 2.966 1.00 52.23 119 VAL B CA 1
ATOM 1514 C C . VAL B 1 13 ? 17.706 7.617 2.662 1.00 51.15 119 VAL B C 1
ATOM 1515 O O . VAL B 1 13 ? 16.937 6.694 2.394 1.00 56.35 119 VAL B O 1
ATOM 1528 N N . GLU B 1 14 ? 17.315 8.883 2.745 1.00 47.90 120 GLU B N 1
ATOM 1529 C CA . GLU B 1 14 ? 15.933 9.286 2.511 1.00 56.23 120 GLU B CA 1
ATOM 1530 C C . GLU B 1 14 ? 15.916 10.665 1.875 1.00 47.82 120 GLU B C 1
ATOM 1531 O O . GLU B 1 14 ? 16.875 11.425 2.006 1.00 49.50 120 GLU B O 1
ATOM 1543 N N . ALA B 1 15 ? 14.825 10.989 1.188 1.00 56.37 121 ALA B N 1
ATOM 1544 C CA . ALA B 1 15 ? 14.690 12.284 0.536 1.00 59.28 121 ALA B CA 1
ATOM 1545 C C . ALA B 1 15 ? 13.750 13.185 1.316 1.00 61.08 121 ALA B C 1
ATOM 1546 O O . ALA B 1 15 ? 12.860 12.703 2.018 1.00 64.96 121 ALA B O 1
ATOM 1553 N N . GLY B 1 16 ? 13.959 14.494 1.206 1.00 55.01 122 GLY B N 1
ATOM 1554 C CA . GLY B 1 16 ? 13.000 15.459 1.712 1.00 63.53 122 GLY B CA 1
ATOM 1555 C C . GLY B 1 16 ? 13.130 15.789 3.185 1.00 60.14 122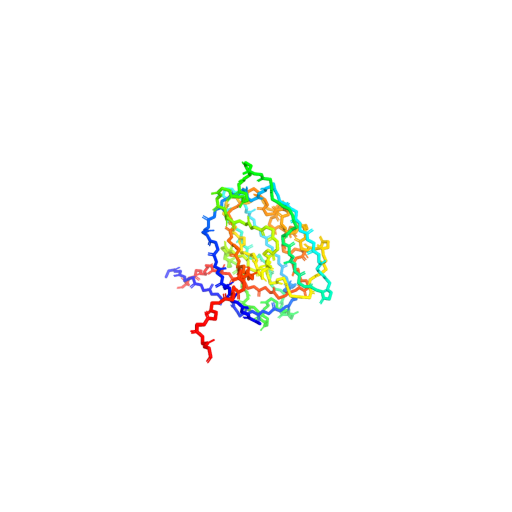 GLY B C 1
ATOM 1556 O O . GLY B 1 16 ? 12.123 15.985 3.866 1.00 62.64 122 GLY B O 1
ATOM 1560 N N . ALA B 1 17 ? 14.362 15.874 3.676 1.00 52.59 123 ALA B N 1
ATOM 1561 C CA . ALA B 1 17 ? 14.598 16.239 5.070 1.00 49.15 123 ALA B CA 1
ATOM 1562 C C . ALA B 1 17 ? 14.148 17.669 5.345 1.00 53.69 123 ALA B C 1
ATOM 1563 O O . ALA B 1 17 ? 14.725 18.629 4.830 1.00 53.79 123 ALA B O 1
ATOM 1570 N N . SER B 1 18 ? 13.116 17.805 6.169 1.00 52.67 124 SER B N 1
ATOM 1571 C CA . SER B 1 18 ? 12.556 19.109 6.491 1.00 54.47 124 SER B CA 1
ATOM 1572 C C . SER B 1 18 ? 11.813 19.021 7.823 1.00 55.66 124 SER B C 1
ATOM 1573 O O . SER B 1 18 ? 11.730 17.953 8.421 1.00 55.39 124 SER B O 1
ATOM 1581 N N . GLY B 1 19 ? 11.297 20.147 8.298 1.00 54.44 125 GLY B N 1
ATOM 1582 C CA . GLY B 1 19 ? 10.606 20.168 9.577 1.00 52.86 125 GLY B CA 1
ATOM 1583 C C . GLY B 1 19 ? 11.576 20.149 10.743 1.00 54.05 125 GLY B C 1
ATOM 1584 O O . GLY B 1 19 ? 11.260 19.640 11.817 1.00 62.88 125 GLY B O 1
ATOM 1588 N N . TYR B 1 20 ? 12.765 20.703 10.526 1.00 59.19 126 TYR B N 1
ATOM 1589 C CA . TYR B 1 20 ? 13.735 20.856 11.597 1.00 51.50 126 TYR B CA 1
ATOM 1590 C C . TYR B 1 20 ? 14.539 22.125 11.407 1.00 57.07 126 TYR B C 1
ATOM 1591 O O . TYR B 1 20 ? 14.503 22.741 10.336 1.00 52.01 126 TYR B O 1
ATOM 1609 N N . SER B 1 21 ? 15.263 22.512 12.452 1.00 51.18 127 SER B N 1
ATOM 1610 C CA . SER B 1 21 ? 16.179 23.641 12.371 1.00 55.04 127 SER B CA 1
ATOM 1611 C C . SER B 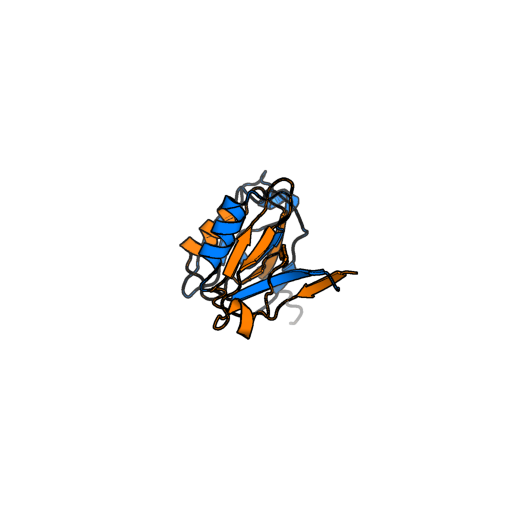1 21 ? 17.543 23.259 12.933 1.00 52.61 127 SER B C 1
ATOM 1612 O O . SER B 1 21 ? 17.690 22.232 13.590 1.00 47.88 127 SER B O 1
ATOM 1620 N N . VAL B 1 22 ? 18.539 24.092 12.654 1.00 49.69 128 VAL B N 1
ATOM 1621 C CA . VAL B 1 22 ? 19.877 23.876 13.173 1.00 47.01 128 VAL B CA 1
ATOM 1622 C C . VAL B 1 22 ? 20.452 25.149 13.760 1.00 48.76 128 VAL B C 1
ATOM 1623 O O . VAL B 1 22 ? 19.946 26.242 13.528 1.00 52.57 128 VAL B O 1
ATOM 1636 N N . THR B 1 23 ? 21.509 24.983 14.538 1.00 45.78 129 THR B N 1
ATOM 1637 C CA . THR B 1 23 ? 22.193 26.092 15.183 1.00 48.12 129 THR B CA 1
ATOM 1638 C C . THR B 1 23 ? 23.688 25.787 15.273 1.00 47.99 129 THR B C 1
ATOM 1639 O O . THR B 1 23 ? 24.110 24.667 14.994 1.00 48.38 129 THR B O 1
ATOM 1650 N N . GLY B 1 24 ? 24.482 26.790 15.632 1.00 51.66 130 GLY B N 1
ATOM 1651 C CA . GLY B 1 24 ? 25.900 26.603 15.887 1.00 50.92 130 GLY B CA 1
ATOM 1652 C C . GLY B 1 24 ? 26.747 27.037 14.715 1.00 54.33 130 GLY B C 1
ATOM 1653 O O . GLY B 1 24 ? 26.487 28.069 14.093 1.00 55.82 130 GLY B O 1
ATOM 1657 N N . GLY B 1 25 ? 27.763 26.238 14.405 1.00 48.21 131 GLY B N 1
ATOM 1658 C CA . GLY B 1 25 ? 28.658 26.525 13.298 1.00 53.91 131 GLY B CA 1
ATOM 1659 C C . GLY B 1 25 ? 29.907 27.257 13.749 1.00 58.36 131 GLY B C 1
ATOM 1660 O O . GLY B 1 25 ? 30.061 27.587 14.924 1.00 62.92 131 GLY B O 1
ATOM 1664 N N . GLY B 1 26 ? 30.801 27.513 12.803 1.00 59.98 132 GLY B N 1
ATOM 1665 C CA . GLY B 1 26 ? 32.048 28.193 13.088 1.00 64.90 132 GLY B CA 1
ATOM 1666 C C . GLY B 1 26 ? 32.876 27.414 14.087 1.00 71.58 132 GLY B C 1
ATOM 1667 O O . GLY B 1 26 ? 33.238 26.262 13.850 1.00 64.89 132 GLY B O 1
ATOM 1671 N N . ASP B 1 27 ? 33.166 28.042 15.221 1.00 84.05 133 ASP B N 1
ATOM 1672 C CA . ASP B 1 27 ? 33.979 27.412 16.251 1.00 82.40 133 ASP B CA 1
ATOM 1673 C C . ASP B 1 27 ? 33.296 26.155 16.772 1.00 75.22 133 ASP B C 1
ATOM 1674 O O . ASP B 1 27 ? 33.956 25.202 17.186 1.00 74.00 133 ASP B O 1
ATOM 1683 N N . GLN B 1 28 ? 31.966 26.169 16.756 1.00 71.34 134 GLN B N 1
ATOM 1684 C CA . GLN B 1 28 ? 31.172 25.025 17.186 1.00 67.85 134 GLN B CA 1
ATOM 1685 C C . GLN B 1 28 ? 30.712 24.198 15.995 1.00 60.90 134 GLN B C 1
ATOM 1686 O O . GLN B 1 28 ? 30.848 24.612 14.840 1.00 60.42 134 GLN B O 1
ATOM 1700 N N . GLY B 1 29 ? 30.149 23.035 16.295 1.00 50.32 135 GLY B N 1
ATOM 1701 C CA . GLY B 1 29 ? 29.556 22.184 15.287 1.00 44.43 135 GLY B CA 1
ATOM 1702 C C . GLY B 1 29 ? 28.135 22.618 15.000 1.00 45.35 135 GLY B C 1
ATOM 1703 O O . GLY B 1 29 ? 27.640 23.584 15.586 1.00 46.11 135 GLY B O 1
ATOM 1707 N N . ILE B 1 30 ? 27.490 21.893 14.093 1.00 44.88 136 ILE B N 1
ATOM 1708 C CA . ILE B 1 30 ? 26.106 22.146 13.709 1.00 45.74 136 ILE B CA 1
ATOM 1709 C C . ILE B 1 30 ? 25.197 21.188 14.471 1.00 42.86 136 ILE B C 1
ATOM 1710 O O . ILE B 1 30 ? 25.378 19.966 14.394 1.00 40.58 136 ILE B O 1
ATOM 1726 N N . PHE B 1 31 ? 24.236 21.746 15.209 1.00 42.30 137 PHE B N 1
ATOM 1727 C CA . PHE B 1 31 ? 23.318 20.951 16.026 1.00 45.01 137 PHE B CA 1
ATOM 1728 C C . PHE B 1 31 ? 21.861 21.127 15.628 1.00 46.42 137 PHE B C 1
ATOM 1729 O O . PHE B 1 31 ? 21.458 22.192 15.167 1.00 45.58 137 PHE B O 1
ATOM 1746 N N . VAL B 1 32 ? 21.087 20.060 15.802 1.00 43.31 138 VAL B N 1
ATOM 1747 C CA . VAL B 1 32 ? 19.663 20.062 15.492 1.00 46.02 138 VAL B CA 1
ATOM 1748 C C . VAL B 1 32 ? 18.908 20.712 16.651 1.00 43.55 138 VAL B C 1
ATOM 1749 O O . VAL B 1 32 ? 19.061 20.304 17.819 1.00 47.90 138 VAL B O 1
ATOM 1762 N N . LYS B 1 33 ? 18.113 21.735 16.341 1.00 49.78 139 LYS B N 1
ATOM 1763 C CA . LYS B 1 33 ? 17.585 22.631 17.383 1.00 59.31 139 LYS B CA 1
ATOM 1764 C C . LYS B 1 33 ? 16.117 22.409 17.730 1.00 73.25 139 LYS B C 1
ATOM 1765 O O . LYS B 1 33 ? 15.741 22.498 18.894 1.00 91.64 139 LYS B O 1
ATOM 1784 N N . GLN B 1 34 ? 15.284 22.174 16.724 1.00 71.53 140 GLN B N 1
ATOM 1785 C CA . GLN B 1 34 ? 13.873 21.866 16.949 1.00 69.00 140 GLN B CA 1
ATOM 1786 C C . GLN B 1 34 ? 13.437 20.897 15.879 1.00 75.70 140 GLN B C 1
ATOM 1787 O O . GLN B 1 34 ? 13.761 21.090 14.709 1.00 73.72 140 GLN B O 1
ATOM 1801 N N . VAL B 1 35 ? 12.717 19.856 16.273 1.00 54.93 141 VAL B N 1
ATOM 1802 C CA . VAL B 1 35 ? 12.226 18.876 15.315 1.00 52.45 141 VAL B CA 1
ATOM 1803 C C . VAL B 1 35 ? 10.709 18.811 15.409 1.00 60.56 141 VAL B C 1
ATOM 1804 O O . VAL B 1 35 ? 10.159 18.486 16.457 1.00 57.09 141 VAL B O 1
ATOM 1817 N N . LEU B 1 36 ? 10.040 19.133 14.309 1.00 59.82 142 LEU B N 1
ATOM 1818 C CA . LEU B 1 36 ? 8.587 19.061 14.268 1.00 62.01 142 LEU B CA 1
ATOM 1819 C C . LEU B 1 36 ? 8.136 17.625 14.453 1.00 58.27 142 LEU B C 1
ATOM 1820 O O . LEU B 1 36 ? 8.680 16.717 13.832 1.00 50.99 142 LEU B O 1
ATOM 1836 N N . LYS B 1 37 ? 7.137 17.436 15.309 1.00 58.90 143 LYS B N 1
ATOM 1837 C CA . LYS B 1 37 ? 6.578 16.117 15.580 1.00 66.08 143 LYS B CA 1
ATOM 1838 C C . LYS B 1 37 ? 6.250 15.372 14.296 1.00 63.93 143 LYS B C 1
ATOM 1839 O O . LYS B 1 37 ? 6.649 14.224 14.105 1.00 69.55 143 LYS B O 1
ATOM 1858 N N . ASP B 1 38 ? 5.503 16.039 13.428 1.00 57.87 144 ASP B N 1
ATOM 1859 C CA . ASP B 1 38 ? 5.082 15.449 12.169 1.00 72.60 144 ASP B CA 1
ATOM 1860 C C . ASP B 1 38 ? 5.992 15.962 11.074 1.00 66.53 144 ASP B C 1
ATOM 1861 O O . ASP B 1 38 ? 5.669 16.939 10.397 1.00 69.51 144 ASP B O 1
ATOM 1870 N N . SER B 1 39 ? 7.134 15.301 10.923 1.00 65.07 145 SER B N 1
ATOM 1871 C CA . SER B 1 39 ? 8.137 15.709 9.952 1.00 63.93 145 SER B CA 1
ATOM 1872 C C . SER B 1 39 ? 8.904 14.511 9.416 1.00 63.98 145 SER B C 1
ATOM 1873 O O . SER B 1 39 ? 8.989 13.466 10.064 1.00 63.11 145 SER B O 1
ATOM 1881 N N . SER B 1 40 ? 9.465 14.674 8.226 1.00 64.70 146 SER B N 1
ATOM 1882 C CA . SER B 1 40 ? 10.356 13.673 7.675 1.00 65.31 146 SER B CA 1
ATOM 1883 C C . SER B 1 40 ? 11.583 13.543 8.577 1.00 58.56 146 SER B C 1
ATOM 1884 O O . SER B 1 40 ? 12.090 12.446 8.800 1.00 62.23 146 SER B O 1
ATOM 1892 N N . ALA B 1 41 ? 12.046 14.677 9.095 1.00 52.49 147 ALA B N 1
ATOM 1893 C CA . ALA B 1 41 ? 13.193 14.711 10.001 1.00 57.55 147 ALA B CA 1
ATOM 1894 C C . ALA B 1 41 ? 13.007 13.749 11.175 1.00 53.17 147 ALA B C 1
ATOM 1895 O O . ALA B 1 41 ? 13.909 12.987 11.505 1.00 57.37 147 ALA B O 1
ATOM 1902 N N . ALA B 1 42 ? 11.831 13.782 11.786 1.00 59.87 148 ALA B N 1
ATOM 1903 C CA . ALA B 1 42 ? 11.527 12.883 12.891 1.00 60.48 148 ALA B CA 1
ATOM 1904 C C . ALA B 1 42 ? 11.224 11.474 12.380 1.00 66.48 148 ALA B C 1
ATOM 1905 O O . ALA B 1 42 ? 11.736 10.496 12.914 1.00 69.27 148 ALA B O 1
ATOM 1912 N N . LYS B 1 43 ? 10.406 11.375 11.333 1.00 62.02 149 LYS B N 1
ATOM 1913 C CA . LYS B 1 43 ? 9.871 10.080 10.904 1.00 70.53 149 LYS B CA 1
ATOM 1914 C C . LYS B 1 43 ? 10.809 9.276 10.000 1.00 70.89 149 LYS B C 1
ATOM 1915 O O . LYS B 1 43 ? 10.880 8.057 10.120 1.00 77.47 149 LYS B O 1
ATOM 1934 N N . LEU B 1 44 ? 11.510 9.944 9.087 1.00 63.54 150 LEU B N 1
ATOM 1935 C CA . LEU B 1 44 ? 12.402 9.241 8.165 1.00 62.02 150 LEU B CA 1
ATOM 1936 C C . LEU B 1 44 ? 13.848 9.229 8.655 1.00 59.73 150 LEU B C 1
ATOM 1937 O O . LEU B 1 44 ? 14.557 8.239 8.482 1.00 64.53 150 LEU B O 1
ATOM 1953 N N . PHE B 1 45 ? 14.282 10.330 9.260 1.00 57.57 151 PHE B N 1
ATOM 1954 C CA . PHE B 1 45 ? 15.684 10.488 9.641 1.00 56.34 151 PHE B CA 1
ATOM 1955 C C . PHE B 1 45 ? 15.941 10.292 11.133 1.00 60.63 151 PHE B C 1
ATOM 1956 O O . PHE B 1 45 ? 17.093 10.153 11.546 1.00 57.38 151 PHE B O 1
ATOM 1973 N N . ASN B 1 46 ? 14.875 10.286 11.929 1.00 59.31 152 ASN B N 1
ATOM 1974 C CA . ASN B 1 46 ? 14.982 10.114 13.381 1.00 65.11 152 ASN B CA 1
ATOM 1975 C C . ASN B 1 46 ? 15.931 11.129 14.003 1.00 61.84 152 ASN B C 1
ATOM 1976 O O . ASN B 1 46 ? 16.684 10.816 14.926 1.00 59.81 152 ASN B O 1
ATOM 1987 N N . LEU B 1 47 ? 15.902 12.351 13.484 1.00 58.96 153 LEU B N 1
ATOM 1988 C CA . LEU B 1 47 ? 16.670 13.434 14.075 1.00 56.59 153 LEU B CA 1
ATOM 1989 C C . LEU B 1 47 ? 16.050 13.832 15.400 1.00 57.63 153 LEU B C 1
ATOM 1990 O O . LEU B 1 47 ? 14.836 13.796 15.549 1.00 57.07 153 LEU B O 1
ATOM 2006 N N . ARG B 1 48 ? 16.896 14.212 16.353 1.00 54.56 154 ARG B N 1
ATOM 2007 C CA . ARG B 1 48 ? 16.443 14.654 17.667 1.00 57.99 154 ARG B CA 1
ATOM 2008 C C . ARG B 1 48 ? 17.127 15.957 18.051 1.00 50.95 154 ARG B C 1
ATOM 2009 O O . ARG B 1 48 ? 18.271 16.201 17.672 1.00 49.96 154 ARG B O 1
ATOM 2030 N N . GLU B 1 49 ? 16.410 16.784 18.803 1.00 54.11 155 GLU B N 1
ATOM 2031 C CA . GLU B 1 49 ? 16.993 17.954 19.451 1.00 63.57 155 GLU B CA 1
ATOM 2032 C C . GLU B 1 49 ? 18.314 17.600 20.117 1.00 60.20 155 GLU B C 1
ATOM 2033 O O . GLU B 1 49 ? 18.411 16.612 20.846 1.00 53.69 155 GLU B O 1
ATOM 2045 N N . GLY B 1 50 ? 19.331 18.408 19.843 1.00 50.22 156 GLY B N 1
ATOM 2046 C CA . G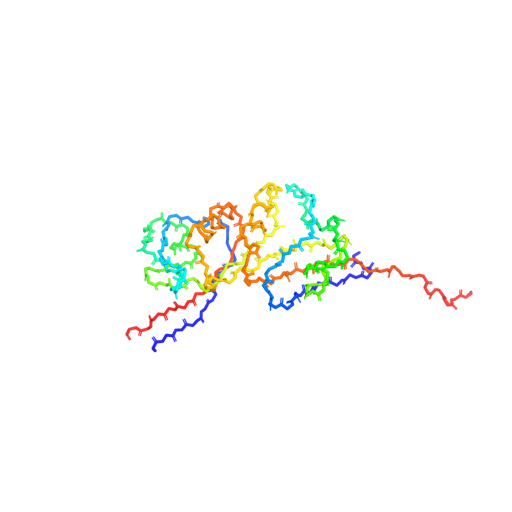LY B 1 50 ? 20.656 18.195 20.393 1.00 54.23 156 GLY B CA 1
ATOM 2047 C C . GLY B 1 50 ? 21.600 17.354 19.552 1.00 50.81 156 GLY B C 1
ATOM 2048 O O . GLY B 1 50 ? 22.802 17.361 19.806 1.00 48.95 156 GLY B O 1
ATOM 2052 N N . ASP B 1 51 ? 21.088 16.619 18.566 1.00 52.70 157 ASP B N 1
ATOM 2053 C CA . ASP B 1 51 ? 21.968 15.862 17.680 1.00 47.64 157 ASP B CA 1
ATOM 2054 C C . ASP B 1 51 ? 22.932 16.797 16.994 1.00 43.69 157 ASP B C 1
ATOM 2055 O O . ASP B 1 51 ? 22.532 17.856 16.510 1.00 45.25 157 ASP B O 1
ATOM 2064 N N . GLN B 1 52 ? 24.198 16.412 16.956 1.00 42.06 158 GLN B N 1
ATOM 2065 C CA . GLN B 1 52 ? 25.169 17.125 16.141 1.00 45.81 158 GLN B CA 1
ATOM 2066 C C . GLN B 1 52 ? 25.173 16.520 14.752 1.00 42.79 158 GLN B C 1
ATOM 2067 O O . GLN B 1 52 ? 25.287 15.310 14.604 1.00 40.43 158 GLN B O 1
ATOM 2081 N N . LEU B 1 53 ? 25.055 17.361 13.736 1.00 40.47 159 LEU B N 1
ATOM 2082 C CA . LEU B 1 53 ? 25.217 16.916 12.367 1.00 43.02 159 LEU B CA 1
ATOM 2083 C C . LEU B 1 53 ? 26.700 16.954 12.033 1.00 40.13 159 LEU B C 1
ATOM 2084 O O . LEU B 1 53 ? 27.247 18.023 11.796 1.00 39.92 159 LEU B O 1
ATOM 2100 N N . LEU B 1 54 ? 27.350 15.791 12.054 1.00 36.63 160 LEU B N 1
ATOM 2101 C CA . LEU B 1 54 ? 28.775 15.694 11.706 1.00 38.72 160 LEU B CA 1
ATOM 2102 C C . LEU B 1 54 ? 29.011 15.887 10.223 1.00 39.69 160 LEU B C 1
ATOM 2103 O O . LEU B 1 54 ? 30.003 16.513 9.812 1.00 36.78 160 LEU B O 1
ATOM 2119 N N . SER B 1 55 ? 28.113 15.328 9.417 1.00 33.93 161 SER B N 1
ATOM 2120 C CA . SER B 1 55 ? 28.193 15.475 7.973 1.00 37.24 161 SER B CA 1
ATOM 2121 C C . SER B 1 55 ? 26.862 15.214 7.300 1.00 37.71 161 SER B C 1
ATOM 2122 O O . SER B 1 55 ? 25.974 14.595 7.868 1.00 39.31 161 SER B O 1
ATOM 2130 N N . THR B 1 56 ? 26.744 15.701 6.073 1.00 35.85 162 THR B N 1
ATOM 2131 C CA A THR B 1 56 ? 25.616 15.351 5.226 0.49 33.89 162 THR B CA 1
ATOM 2132 C CA B THR B 1 56 ? 25.614 15.411 5.213 0.51 34.46 162 THR B CA 1
ATOM 2133 C C . THR B 1 56 ? 26.127 14.860 3.892 1.00 35.45 162 THR B C 1
ATOM 2134 O O . THR B 1 56 ? 27.008 15.464 3.293 1.00 33.92 162 THR B O 1
ATOM 2155 N N . THR B 1 57 ? 25.578 13.735 3.453 1.00 36.60 163 THR B N 1
ATOM 2156 C CA . THR B 1 57 ? 25.901 13.202 2.137 1.00 36.55 163 THR B CA 1
ATOM 2157 C C . THR B 1 57 ? 24.714 13.501 1.229 1.00 39.36 163 THR B C 1
ATOM 2158 O O . THR B 1 57 ? 23.584 13.164 1.567 1.00 38.00 163 THR B O 1
ATOM 2169 N N . VAL B 1 58 ? 24.963 14.156 0.098 1.00 36.65 164 VAL B N 1
ATOM 2170 C CA . VAL B 1 58 ? 23.906 14.448 -0.863 1.00 39.78 164 VAL B CA 1
ATOM 2171 C C . VAL B 1 58 ? 24.116 13.569 -2.083 1.00 37.94 164 VAL B C 1
ATOM 2172 O O . VAL B 1 58 ? 25.206 13.543 -2.660 1.00 36.96 164 VAL B O 1
ATOM 2185 N N . PHE B 1 59 ? 23.079 12.830 -2.451 1.00 35.88 165 PHE B N 1
ATOM 2186 C CA . PHE B 1 59 ? 23.141 11.955 -3.610 1.00 42.70 165 PHE B CA 1
ATOM 2187 C C . PHE B 1 59 ? 22.652 12.695 -4.843 1.00 38.39 165 PHE B C 1
ATOM 2188 O O . PHE B 1 59 ? 21.545 13.215 -4.878 1.00 41.39 165 PHE B O 1
ATOM 2205 N N . PHE B 1 60 ? 23.519 12.763 -5.847 1.00 36.91 166 PHE B N 1
ATOM 2206 C CA . PHE B 1 60 ? 23.240 13.482 -7.080 1.00 34.66 166 PHE B CA 1
ATOM 2207 C C . PHE B 1 60 ? 22.477 12.585 -8.039 1.00 44.07 166 PHE B C 1
ATOM 2208 O O . PHE B 1 60 ? 22.950 12.227 -9.125 1.00 43.47 166 PHE B O 1
ATOM 2225 N N . GLU B 1 61 ? 21.271 12.248 -7.599 1.00 42.66 167 GLU B N 1
ATOM 2226 C CA . GLU B 1 61 ? 20.343 11.387 -8.310 1.00 48.81 167 GLU B CA 1
ATOM 2227 C C . GLU B 1 61 ? 19.081 12.207 -8.518 1.00 47.72 167 GLU B C 1
ATOM 2228 O O . GLU B 1 61 ? 18.463 12.648 -7.552 1.00 47.72 167 GLU B O 1
ATOM 2240 N N . ASN B 1 62 ? 18.724 12.447 -9.773 1.00 52.07 168 ASN B N 1
ATOM 2241 C CA . ASN B 1 62 ? 17.581 13.286 -10.107 1.00 51.19 168 ASN B CA 1
ATOM 2242 C C . ASN B 1 62 ? 17.664 14.650 -9.455 1.00 48.01 168 ASN B C 1
ATOM 2243 O O . ASN B 1 62 ? 16.671 15.166 -8.940 1.00 50.48 168 ASN B O 1
ATOM 2254 N N . ILE B 1 63 ? 18.862 15.231 -9.463 1.00 42.89 169 ILE B N 1
ATOM 2255 C CA . ILE B 1 63 ? 19.067 16.528 -8.850 1.00 44.92 169 ILE B CA 1
ATOM 2256 C C . ILE B 1 63 ? 19.099 17.597 -9.945 1.00 43.49 169 ILE B C 1
ATOM 2257 O O . ILE B 1 63 ? 19.740 17.425 -10.988 1.00 44.89 169 ILE B O 1
ATOM 2273 N N . LYS B 1 64 ? 18.350 18.674 -9.724 1.00 42.56 170 LYS B N 1
ATOM 2274 C CA . LYS B 1 64 ? 18.407 19.849 -10.598 1.00 40.96 170 LYS B CA 1
ATOM 2275 C C . LYS B 1 64 ? 19.847 20.317 -10.679 1.00 39.89 170 LYS B C 1
ATOM 2276 O O . LYS B 1 64 ? 20.518 20.445 -9.664 1.00 38.31 170 LYS B O 1
ATOM 2295 N N . TYR B 1 65 ? 20.323 20.567 -11.888 1.00 37.22 171 TYR B N 1
ATOM 2296 C CA . TYR B 1 65 ? 21.703 20.981 -12.069 1.00 37.34 171 TYR B CA 1
ATOM 2297 C C . TYR B 1 65 ? 22.089 22.174 -11.192 1.00 36.39 171 TYR B C 1
ATOM 2298 O O . TYR B 1 65 ? 23.139 22.178 -10.560 1.00 37.36 171 TYR B O 1
ATOM 2316 N N . GLU B 1 66 ? 21.218 23.175 -11.136 1.00 39.92 172 GLU B N 1
ATOM 2317 C CA . GLU B 1 66 ? 21.530 24.397 -10.416 1.00 35.22 172 GLU B CA 1
ATOM 2318 C C . GLU B 1 66 ? 21.642 24.171 -8.903 1.00 38.80 172 GLU B C 1
ATOM 2319 O O . GLU B 1 66 ? 22.430 24.831 -8.238 1.00 37.39 172 GLU B O 1
ATOM 2331 N N . ASP B 1 67 ? 20.863 23.231 -8.373 1.00 35.36 173 ASP B N 1
ATOM 2332 C CA . ASP B 1 67 ? 20.926 22.875 -6.959 1.00 36.11 173 ASP B CA 1
ATOM 2333 C C . ASP B 1 67 ? 22.218 22.119 -6.640 1.00 33.42 173 ASP B C 1
ATOM 2334 O O . ASP B 1 67 ? 22.887 22.402 -5.645 1.00 35.51 173 ASP B O 1
ATOM 2343 N N . ALA B 1 68 ? 22.590 21.178 -7.494 1.00 33.18 174 ALA B N 1
ATOM 2344 C CA . ALA B 1 68 ? 23.861 20.470 -7.326 1.00 33.44 174 ALA B CA 1
ATOM 2345 C C . ALA B 1 68 ? 25.042 21.441 -7.353 1.00 34.48 174 ALA B C 1
ATOM 2346 O O . ALA B 1 68 ? 25.935 21.370 -6.503 1.00 32.92 174 ALA B O 1
ATOM 2353 N N . LEU B 1 69 ? 25.049 22.358 -8.315 1.00 32.74 175 LEU B N 1
ATOM 2354 C CA . LEU B 1 69 ? 26.141 23.314 -8.427 1.00 32.60 175 LEU B CA 1
ATOM 2355 C C . LEU B 1 69 ? 26.217 24.215 -7.190 1.00 33.30 175 LEU B C 1
ATOM 2356 O O . LEU B 1 69 ? 27.302 24.488 -6.692 1.00 34.66 175 LEU B O 1
ATOM 2372 N N . LYS B 1 70 ? 25.071 24.667 -6.690 1.00 32.93 176 LYS B N 1
ATOM 2373 C CA . LYS B 1 70 ? 25.066 25.510 -5.487 1.00 30.25 176 LYS B CA 1
ATOM 2374 C C . LYS B 1 70 ? 25.617 24.755 -4.280 1.00 31.76 176 LYS B C 1
ATOM 2375 O O . LYS B 1 70 ? 26.331 25.336 -3.455 1.00 32.76 176 LYS B O 1
ATOM 2394 N N . ILE B 1 71 ? 25.296 23.468 -4.154 1.00 32.83 177 ILE B N 1
ATOM 2395 C CA . ILE B 1 71 ? 25.847 22.659 -3.072 1.00 34.40 177 ILE B CA 1
ATOM 2396 C C . ILE B 1 71 ? 27.367 22.582 -3.156 1.00 34.44 177 ILE B C 1
ATOM 2397 O O . ILE B 1 71 ? 28.070 22.761 -2.152 1.00 32.11 177 ILE B O 1
ATOM 2413 N N . LEU B 1 72 ? 27.881 22.366 -4.363 1.00 30.09 178 LEU B N 1
ATOM 2414 C CA . LEU B 1 72 ? 29.322 22.305 -4.580 1.00 30.11 178 LEU B CA 1
ATOM 2415 C C . LEU B 1 72 ? 29.988 23.647 -4.324 1.00 32.54 178 LEU B C 1
ATOM 2416 O O . LEU B 1 72 ? 31.111 23.700 -3.834 1.00 32.30 178 LEU B O 1
ATOM 2432 N N . GLN B 1 73 ? 29.297 24.735 -4.642 1.00 29.84 179 GLN B N 1
ATOM 2433 C CA . GLN B 1 73 ? 29.847 26.071 -4.418 1.00 29.89 179 GLN B CA 1
ATOM 2434 C C . GLN B 1 73 ? 29.881 26.433 -2.918 1.00 31.17 179 GLN B C 1
ATOM 2435 O O . GLN B 1 73 ? 30.894 26.927 -2.425 1.00 33.38 179 GLN B O 1
ATOM 2449 N N . TYR B 1 74 ? 28.794 26.173 -2.200 1.00 32.12 180 TYR B N 1
ATOM 2450 C CA . TYR B 1 74 ? 28.751 26.498 -0.774 1.00 36.93 180 TYR B CA 1
ATOM 2451 C C . TYR B 1 74 ? 29.675 25.599 0.028 1.00 36.63 180 TYR B C 1
ATOM 2452 O O . TYR B 1 74 ? 30.174 25.995 1.076 1.00 36.81 180 TYR B O 1
ATOM 2470 N N . SER B 1 75 ? 29.889 24.384 -0.458 1.00 33.04 181 SER B N 1
ATOM 2471 C CA A SER B 1 75 ? 30.762 23.382 0.148 0.56 30.77 181 SER B CA 1
ATOM 2472 C CA B SER B 1 75 ? 30.745 23.478 0.288 0.44 31.40 181 SER B CA 1
ATOM 2473 C C . SER B 1 75 ? 32.225 23.708 -0.020 1.00 38.81 181 SER B C 1
ATOM 2474 O O . SER B 1 75 ? 33.066 23.151 0.658 1.00 35.41 181 SER B O 1
ATOM 2489 N N . GLU B 1 76 ? 32.527 24.559 -0.996 1.00 35.02 182 GLU B N 1
ATOM 2490 C CA . GLU B 1 76 ? 33.902 24.737 -1.467 1.00 35.87 182 GLU B CA 1
ATOM 2491 C C . GLU B 1 76 ? 34.972 24.909 -0.364 1.00 34.73 182 GLU B C 1
ATOM 2492 O O . GLU B 1 76 ? 35.999 24.253 -0.420 1.00 35.76 182 GLU B O 1
ATOM 2504 N N . PRO B 1 77 ? 34.747 25.775 0.634 1.00 35.67 183 PRO B N 1
ATOM 2505 C CA . PRO B 1 77 ? 35.847 25.986 1.586 1.00 36.13 183 PRO B CA 1
ATOM 2506 C C . PRO B 1 77 ? 36.134 24.813 2.529 1.00 35.93 183 PRO B C 1
ATOM 2507 O O . PRO B 1 77 ? 37.119 24.853 3.268 1.00 36.82 183 PRO B O 1
ATOM 2518 N N . TYR B 1 78 ? 35.283 23.803 2.508 1.00 31.87 184 TYR B N 1
ATOM 2519 C CA . TYR B 1 78 ? 35.199 22.837 3.594 1.00 35.92 184 TYR B CA 1
ATOM 2520 C C . TYR B 1 78 ? 35.678 21.446 3.223 1.00 37.59 184 TYR B C 1
ATOM 2521 O O . TYR B 1 78 ? 35.957 21.153 2.057 1.00 33.14 184 TYR B O 1
ATOM 2539 N N . LYS B 1 79 ? 35.817 20.600 4.238 1.00 30.65 185 LYS B N 1
ATOM 2540 C CA . LYS B 1 79 ? 36.139 19.196 4.030 1.00 31.16 185 LYS B CA 1
ATOM 2541 C C . LYS B 1 79 ? 35.006 18.468 3.360 1.00 37.57 185 LYS B C 1
ATOM 2542 O O . LYS B 1 79 ? 33.868 18.487 3.843 1.00 33.07 185 LYS B O 1
ATOM 2561 N N . VAL B 1 80 ? 35.329 17.806 2.252 1.00 34.22 186 VAL B N 1
ATOM 2562 C CA . VAL B 1 80 ? 34.350 17.031 1.514 1.00 34.17 186 VAL B CA 1
ATOM 2563 C C . VAL B 1 80 ? 34.950 15.720 1.025 1.00 31.27 186 VAL B C 1
ATOM 2564 O O . VAL B 1 80 ? 36.172 15.510 1.023 1.00 31.66 186 VAL B O 1
ATOM 2577 N N . GLN B 1 81 ? 34.071 14.822 0.606 1.00 34.55 187 GLN B N 1
ATOM 2578 C CA . GLN B 1 81 ? 34.489 13.569 0.023 1.00 36.22 187 GLN B CA 1
ATOM 2579 C C . GLN B 1 81 ? 33.502 13.200 -1.070 1.00 36.51 187 GLN B C 1
ATOM 2580 O O . GLN B 1 81 ? 32.287 13.175 -0.825 1.00 36.02 187 GLN B O 1
ATOM 2594 N N . PHE B 1 82 ? 34.011 12.932 -2.269 1.00 36.48 188 PHE B N 1
ATOM 2595 C CA . PHE B 1 82 ? 33.155 12.582 -3.394 1.00 33.75 188 PHE B CA 1
ATOM 2596 C C . PHE B 1 82 ? 33.129 11.086 -3.622 1.00 32.90 188 PHE B C 1
ATOM 2597 O O . PHE B 1 82 ? 34.124 10.393 -3.425 1.00 36.99 188 PHE B O 1
ATOM 2614 N N . LYS B 1 83 ? 31.965 10.593 -4.022 1.00 36.81 189 LYS B N 1
ATOM 2615 C CA . LYS B 1 83 ? 31.844 9.274 -4.607 1.00 38.53 189 LYS B CA 1
ATOM 2616 C C . LYS B 1 83 ? 31.717 9.466 -6.115 1.00 35.75 189 LYS B C 1
ATOM 2617 O O . LYS B 1 83 ? 30.837 10.195 -6.573 1.00 36.03 189 LYS B O 1
ATOM 2636 N N . ILE B 1 84 ? 32.620 8.842 -6.863 1.00 38.56 190 ILE B N 1
ATOM 2637 C CA . ILE B 1 84 ? 32.738 9.019 -8.303 1.00 39.61 190 ILE B CA 1
ATOM 2638 C C . ILE B 1 84 ? 32.519 7.728 -9.061 1.00 40.34 190 ILE B C 1
ATOM 2639 O O . ILE B 1 84 ? 32.930 6.663 -8.607 1.00 38.57 190 ILE B O 1
ATOM 2655 N N . ARG B 1 85 ? 31.878 7.826 -10.225 1.00 36.26 191 ARG B N 1
ATOM 2656 C CA . ARG B 1 85 ? 31.845 6.730 -11.191 1.00 41.04 191 ARG B CA 1
ATOM 2657 C C . ARG B 1 85 ? 32.586 7.167 -12.447 1.00 39.70 191 ARG B C 1
ATOM 2658 O O . ARG B 1 85 ? 32.223 8.160 -13.095 1.00 44.56 191 ARG B O 1
ATOM 2679 N N . ARG B 1 86 ? 33.647 6.437 -12.747 1.00 39.11 192 ARG B N 1
ATOM 2680 C CA . ARG B 1 86 ? 34.558 6.737 -13.848 1.00 42.53 192 ARG B CA 1
ATOM 2681 C C . ARG B 1 86 ? 34.559 5.650 -14.911 1.00 50.01 192 ARG B C 1
ATOM 2682 O O . ARG B 1 86 ? 34.766 4.475 -14.615 1.00 45.17 192 ARG B O 1
ATOM 2703 N N . GLN B 1 87 ? 34.339 6.046 -16.159 1.00 46.65 193 GLN B N 1
ATOM 2704 C CA . GLN B 1 87 ? 34.524 5.126 -17.282 1.00 50.28 193 GLN B CA 1
ATOM 2705 C C . GLN B 1 87 ? 36.015 5.080 -17.623 1.00 55.98 193 GLN B C 1
ATOM 2706 O O . GLN B 1 87 ? 36.673 6.113 -17.637 1.00 58.73 193 GLN B O 1
ATOM 2720 N N . LEU B 1 88 ? 36.546 3.890 -17.893 1.00 60.14 194 LEU B N 1
ATOM 2721 C CA . LEU B 1 88 ? 37.981 3.729 -18.129 1.00 67.36 194 LEU B CA 1
ATOM 2722 C C . LEU B 1 88 ? 38.254 3.191 -19.533 1.00 78.78 194 LEU B C 1
ATOM 2723 O O . LEU B 1 88 ? 37.414 2.494 -20.098 1.00 67.31 194 LEU B O 1
ATOM 2739 N N . PRO B 1 89 ? 39.428 3.530 -20.100 1.00 88.06 195 PRO B N 1
ATOM 2740 C CA . PRO B 1 89 ? 39.725 3.183 -21.499 1.00 96.45 195 PRO B CA 1
ATOM 2741 C C . PRO B 1 89 ? 39.403 1.719 -21.822 1.00 101.13 195 PRO B C 1
ATOM 2742 O O . PRO B 1 89 ? 39.767 0.793 -21.089 1.00 108.72 195 PRO B O 1
ATOM 2753 N N . ALA B 1 90 ? 38.616 1.578 -22.889 1.00 138.27 196 ALA B N 1
ATOM 2754 C CA . ALA B 1 90 ? 37.999 0.329 -23.370 1.00 142.65 196 ALA B CA 1
ATOM 2755 C C . ALA B 1 90 ? 38.816 -0.915 -23.797 1.00 137.94 196 ALA B C 1
ATOM 2756 O O . ALA B 1 90 ? 38.197 -1.925 -24.129 1.00 136.54 196 ALA B O 1
ATOM 2763 N N . PRO B 1 91 ? 40.160 -0.900 -23.715 1.00 136.68 197 PRO B N 1
ATOM 2764 C CA . PRO B 1 91 ? 40.843 -1.244 -24.968 1.00 136.83 197 PRO B CA 1
ATOM 2765 C C . PRO B 1 91 ? 40.565 -2.615 -25.585 1.00 132.98 197 PRO B C 1
ATOM 2766 O O . PRO B 1 91 ? 40.028 -3.526 -24.949 1.00 133.17 197 PRO B O 1
ATOM 2777 N N . GLN B 1 92 ? 41.015 -2.758 -26.827 1.00 136.35 198 GLN B N 1
ATOM 2778 C CA . GLN B 1 92 ? 40.926 -4.019 -27.551 1.00 130.25 198 GLN B CA 1
ATOM 2779 C C . GLN B 1 92 ? 42.237 -4.788 -27.442 1.00 122.57 198 GLN B C 1
ATOM 2780 O O . GLN B 1 92 ? 43.220 -4.455 -28.106 1.00 128.83 198 GLN B O 1
ATOM 2794 N N . ASP B 1 93 ? 42.247 -5.816 -26.597 1.00 106.76 199 ASP B N 1
ATOM 2795 C CA . ASP B 1 93 ? 43.382 -6.728 -26.508 1.00 100.48 199 ASP B CA 1
ATOM 2796 C C . ASP B 1 93 ? 43.002 -8.077 -27.111 1.00 88.22 199 ASP B C 1
ATOM 2797 O O . ASP B 1 93 ? 43.027 -9.112 -26.442 1.00 81.76 199 ASP B O 1
ATOM 2806 N N . GLU B 1 94 ? 42.627 -8.049 -28.384 1.00 76.58 200 GLU B N 1
ATOM 2807 C CA . GLU B 1 94 ? 42.412 -9.281 -29.130 1.00 76.01 200 GLU B CA 1
ATOM 2808 C C . GLU B 1 94 ? 43.707 -10.083 -29.173 1.00 55.88 200 GLU B C 1
ATOM 2809 O O . GLU B 1 94 ? 44.802 -9.516 -29.246 1.00 46.29 200 GLU B O 1
ATOM 2821 N N A GLU B 1 95 ? 43.548 -11.401 -29.088 0.61 49.11 201 GLU B N 1
ATOM 2822 N N B GLU B 1 95 ? 43.599 -11.403 -29.128 0.39 49.48 201 GLU B N 1
ATOM 2823 C CA A GLU B 1 95 ? 44.658 -12.341 -29.027 0.61 42.19 201 GLU B CA 1
ATOM 2824 C CA B GLU B 1 95 ? 44.781 -12.245 -29.261 0.39 43.27 201 GLU B CA 1
ATOM 2825 C C A GLU B 1 95 ? 44.471 -13.489 -30.020 0.61 39.90 201 GLU B C 1
ATOM 2826 C C B GLU B 1 95 ? 44.491 -13.494 -30.074 0.39 40.45 201 GLU B C 1
ATOM 2827 O O A GLU B 1 95 ? 45.416 -14.226 -30.300 0.61 40.94 201 GLU B O 1
ATOM 2828 O O B GLU B 1 95 ? 45.379 -14.320 -30.271 0.39 40.80 201 GLU B O 1
ATOM 2851 N N . TRP B 1 96 ? 43.264 -13.614 -30.573 1.00 35.93 202 TRP B N 1
ATOM 2852 C CA . TRP B 1 96 ? 42.883 -14.768 -31.383 1.00 33.83 202 TRP B CA 1
ATOM 2853 C C . TRP B 1 96 ? 42.966 -14.535 -32.872 1.00 38.33 202 TRP B C 1
ATOM 2854 O O . TRP B 1 96 ? 42.581 -13.488 -33.387 1.00 36.07 202 TRP B O 1
ATOM 2875 N N . ALA B 1 97 ? 43.421 -15.569 -33.559 1.00 34.64 203 ALA B N 1
ATOM 2876 C CA . ALA B 1 97 ? 43.351 -15.646 -35.005 1.00 38.56 203 ALA B CA 1
ATOM 2877 C C . ALA B 1 97 ? 42.319 -16.704 -35.406 1.00 43.69 203 ALA B C 1
ATOM 2878 O O . ALA B 1 97 ? 41.857 -17.497 -34.564 1.00 47.85 203 ALA B O 1
#

Solvent-accessible surface area: 10359 Å² total; per-residue (Å²): 186,88,65,64,50,70,58,118,11,122,58,39,48,19,6,46,26,41,43,7,58,26,8,30,152,119,17,0,68,2,124,112,33,128,188,112,13,24,0,29,136,88,6,67,5,130,123,44,2,26,0,30,2,0,9,0,46,5,88,108,0,137,84,86,23,0,41,53,0,14,90,67,3,60,74,23,84,3,33,2,75,1,86,31,115,92,178,134,80,56,69,64,103,10,119,62,56,45,21,7,49,23,42,41,6,52,25,9,32,152,120,14,0,70,2,104,107,30,106,194,111,10,24,0,29,132,79,4,93,5,143,115,47,3,21,0,36,3,0,11,0,41,5,82,108,0,119,60,105,18,0,48,73,0,11,89,65,4,58,74,18,75,2,35,2,70,0,85,26,112,72,109,92,100,148,118,134,160,231,161

GO terms:
  GO:0005515 protein binding (F, IPI)
  GO:0005829 cytosol (C, IDA)
  GO:0005886 plasma membrane (C, IDA)

Secondary structure (DSSP, 8-state):
--SEEEEE---EE---SEEEEE-TTS-EEEEEE-TTSHHHHTT---TT-EEEEEEEE-SS--HHHHHHHHHHHTTSEEEEEEEEE--/-EEEEEPPPEE---SEEEEE-TTS-EEEEEE-SSSHHHHTS---TT-EEEEEEEE-SS--HHHHHHHHHHTTTSEEEEEEEEE----------

InterPro domains:
  IPR001478 PDZ domain [PS50106] (112-179)
  IPR001478 PDZ domain [SM00228] (122-194)
  IPR036034 PDZ superfamily [G3DSA:2.30.42.10] (92-208)
  IPR036034 PDZ superfamily [SSF50156] (94-200)
  IPR052082 Peripheral myelin sheath structural protein [PTHR23348] (4696-5749)